Protein AF-A0A942MKR4-F1 (afdb_monomer_lite)

Structure (mmCIF, N/CA/C/O backbone):
data_AF-A0A942MKR4-F1
#
_entry.id   AF-A0A942MKR4-F1
#
loop_
_atom_site.group_PDB
_atom_site.id
_atom_site.type_symbol
_atom_site.label_atom_id
_atom_site.label_alt_id
_atom_site.label_comp_id
_atom_site.label_asym_id
_atom_site.label_entity_id
_atom_site.label_seq_id
_atom_site.pdbx_PDB_ins_code
_atom_site.Cartn_x
_atom_site.Cartn_y
_atom_site.Cartn_z
_atom_site.occupancy
_atom_site.B_iso_or_equiv
_atom_site.auth_seq_id
_atom_site.auth_comp_id
_atom_site.auth_asym_id
_atom_site.auth_atom_id
_atom_site.pdbx_PDB_model_num
ATOM 1 N N . MET A 1 1 ? -45.413 8.114 12.827 1.00 40.31 1 MET A N 1
ATOM 2 C CA . MET A 1 1 ? -44.389 7.312 13.522 1.00 40.31 1 MET A CA 1
ATOM 3 C C . MET A 1 1 ? -43.883 6.308 12.517 1.00 40.31 1 MET A C 1
ATOM 5 O O . MET A 1 1 ? -44.629 5.408 12.167 1.00 40.31 1 MET A O 1
ATOM 9 N N . ILE A 1 2 ? -42.709 6.563 11.951 1.00 41.59 2 ILE A N 1
ATOM 10 C CA . ILE A 1 2 ? -42.029 5.606 11.081 1.00 41.59 2 ILE A CA 1
ATOM 11 C C . ILE A 1 2 ? -41.085 4.870 12.021 1.00 41.59 2 ILE A C 1
ATOM 13 O O . ILE A 1 2 ? -40.155 5.478 12.545 1.00 41.59 2 ILE A O 1
ATOM 17 N N . GLU A 1 3 ? -41.410 3.618 12.322 1.00 36.91 3 GLU A N 1
ATOM 18 C CA . GLU A 1 3 ? -40.490 2.703 12.986 1.00 36.91 3 GLU A CA 1
ATOM 19 C C . GLU A 1 3 ? -39.354 2.441 11.998 1.00 36.91 3 GLU A C 1
ATOM 21 O O . GLU A 1 3 ? -39.520 1.758 10.991 1.00 36.91 3 GLU A O 1
ATOM 26 N N . THR A 1 4 ? -38.215 3.087 12.226 1.00 40.44 4 THR A N 1
ATOM 27 C CA . THR A 1 4 ? -36.966 2.719 11.571 1.00 40.44 4 THR A CA 1
ATOM 28 C C . THR A 1 4 ? -36.533 1.390 12.166 1.00 40.44 4 THR A C 1
ATOM 30 O O . THR A 1 4 ? -36.018 1.353 13.283 1.00 40.44 4 THR A O 1
ATOM 33 N N . GLU A 1 5 ? -36.781 0.303 11.437 1.00 37.12 5 GLU A N 1
ATOM 34 C CA . GLU A 1 5 ? -36.119 -0.976 11.667 1.00 37.12 5 GLU A CA 1
ATOM 35 C C . GLU A 1 5 ? -34.608 -0.744 11.554 1.00 37.12 5 GLU A C 1
ATOM 37 O O . GLU A 1 5 ? -34.052 -0.594 10.464 1.00 37.12 5 GLU A O 1
ATOM 42 N N . GLU A 1 6 ? -33.933 -0.665 12.701 1.00 36.31 6 GLU A N 1
ATOM 43 C CA . GLU A 1 6 ? -32.494 -0.864 12.761 1.00 36.31 6 GLU A CA 1
ATOM 44 C C . GLU A 1 6 ? -32.224 -2.273 12.242 1.00 36.31 6 GLU A C 1
ATOM 46 O O . GLU A 1 6 ? -32.466 -3.272 12.924 1.00 36.31 6 GLU A O 1
ATOM 51 N N . VAL A 1 7 ? -31.745 -2.357 11.002 1.00 39.81 7 VAL A N 1
ATOM 52 C CA . VAL A 1 7 ? -31.212 -3.594 10.443 1.00 39.81 7 VAL A CA 1
ATOM 53 C C . VAL A 1 7 ? -29.934 -3.910 11.214 1.00 39.81 7 VAL A C 1
ATOM 55 O O . VAL A 1 7 ? -28.828 -3.506 10.855 1.00 39.81 7 VAL A O 1
ATOM 58 N N . ASN A 1 8 ? -30.118 -4.600 12.331 1.00 38.19 8 ASN A N 1
ATOM 59 C CA . ASN A 1 8 ? -29.077 -5.026 13.241 1.00 38.19 8 ASN A CA 1
ATOM 60 C C . ASN A 1 8 ? -28.377 -6.247 12.623 1.00 38.19 8 ASN A C 1
ATOM 62 O O . ASN A 1 8 ? -28.599 -7.389 13.024 1.00 38.19 8 ASN A O 1
ATOM 66 N N . TYR A 1 9 ? -27.559 -6.016 11.592 1.00 42.59 9 TYR A N 1
ATOM 67 C CA . TYR A 1 9 ? -26.550 -6.986 11.168 1.00 42.59 9 TYR A CA 1
ATOM 68 C C . TYR A 1 9 ? -25.440 -6.974 12.217 1.00 42.59 9 TYR A C 1
ATOM 70 O O . TYR A 1 9 ? -24.384 -6.376 12.021 1.00 42.59 9 TYR A O 1
ATOM 78 N N . SER A 1 10 ? -25.686 -7.617 13.360 1.00 43.41 10 SER A N 1
ATOM 79 C CA . SER A 1 10 ? -24.586 -8.002 14.230 1.00 43.41 10 SER A CA 1
ATOM 80 C C . SER A 1 10 ? -23.715 -8.965 13.423 1.00 43.41 10 SER A C 1
ATOM 82 O O . SER A 1 10 ? -24.177 -10.026 12.989 1.00 43.41 10 SER A O 1
ATOM 84 N N . MET A 1 11 ? -22.461 -8.586 13.150 1.00 51.44 11 MET A N 1
ATOM 85 C CA . MET A 1 11 ? -21.475 -9.562 12.702 1.00 51.44 11 MET A CA 1
ATOM 86 C C . MET A 1 11 ? -21.343 -10.576 13.833 1.00 51.44 11 MET A C 1
ATOM 88 O O . MET A 1 11 ? -20.679 -10.362 14.842 1.00 51.44 11 MET A O 1
ATOM 92 N N . THR A 1 12 ? -22.067 -11.680 13.690 1.00 56.09 12 THR A N 1
ATOM 93 C CA . THR A 1 12 ? -21.981 -12.830 14.577 1.00 56.09 12 THR A CA 1
ATOM 94 C C . THR A 1 12 ? -20.521 -13.268 14.570 1.00 56.09 12 THR A C 1
ATOM 96 O O . THR A 1 12 ? -20.036 -13.607 13.496 1.00 56.09 12 THR A O 1
ATOM 99 N N . TYR A 1 13 ? -19.834 -13.179 15.719 1.00 59.12 13 TYR A N 1
ATOM 100 C CA . TYR A 1 13 ? -18.398 -13.437 15.934 1.00 59.12 13 TYR A CA 1
ATOM 101 C C . TYR A 1 13 ? -17.686 -14.096 14.741 1.00 59.12 13 TYR A C 1
ATOM 103 O O . TYR A 1 13 ? -17.564 -15.321 14.668 1.00 59.12 13 TYR A O 1
ATOM 111 N N . CYS A 1 14 ? -17.239 -13.279 13.784 1.00 74.88 14 CYS A N 1
ATOM 112 C CA . CYS A 1 14 ? -16.550 -13.771 12.601 1.00 74.88 14 CYS A CA 1
ATOM 113 C C . CYS A 1 14 ? -15.143 -14.199 13.022 1.00 74.88 14 CYS A C 1
ATOM 115 O O . CYS A 1 14 ? -14.312 -13.383 13.433 1.00 74.88 14 CYS A O 1
ATOM 117 N N . THR A 1 15 ? -14.867 -15.499 12.959 1.00 88.81 15 THR A N 1
ATOM 118 C CA . THR A 1 15 ? -13.521 -15.998 13.242 1.00 88.81 15 THR A CA 1
ATOM 119 C C . THR A 1 15 ? -12.540 -15.456 12.207 1.00 88.81 15 THR A C 1
ATOM 121 O O . THR A 1 15 ? -12.891 -15.190 11.056 1.00 88.81 15 THR A O 1
ATOM 124 N N . THR A 1 16 ? -11.274 -15.354 12.592 1.00 89.94 16 THR A N 1
ATOM 125 C CA . THR A 1 16 ? -10.180 -14.953 11.705 1.00 89.94 16 THR A CA 1
ATOM 126 C C . THR A 1 16 ? -10.178 -15.741 10.388 1.00 89.94 16 THR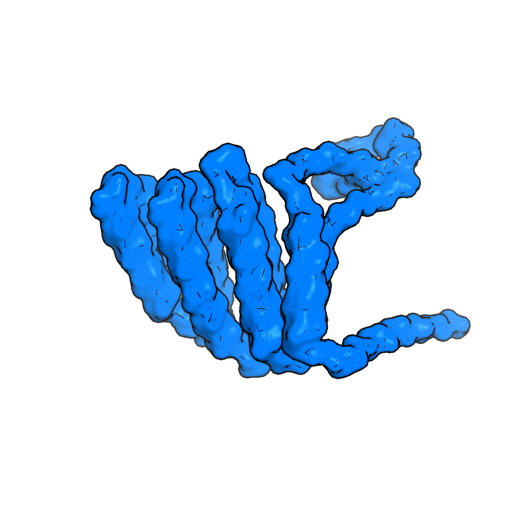 A C 1
ATOM 128 O O . THR A 1 16 ? -10.031 -15.171 9.309 1.00 89.94 16 THR A O 1
ATOM 131 N N . THR A 1 17 ? -10.412 -17.054 10.460 1.00 91.38 17 THR A N 1
ATOM 132 C CA . THR A 1 17 ? -10.486 -17.940 9.292 1.00 91.38 17 THR A CA 1
ATOM 133 C C . THR A 1 17 ? -11.673 -17.616 8.387 1.00 91.38 17 THR A C 1
ATOM 135 O O . THR A 1 17 ? -11.524 -17.629 7.167 1.00 91.38 17 THR A O 1
ATOM 138 N N . GLN A 1 18 ? -12.837 -17.305 8.961 1.00 92.75 18 GLN A N 1
ATOM 139 C CA . GLN A 1 18 ? -14.031 -16.948 8.190 1.00 92.75 18 GLN A CA 1
ATOM 140 C C . GLN A 1 18 ? -13.848 -15.620 7.456 1.00 92.75 18 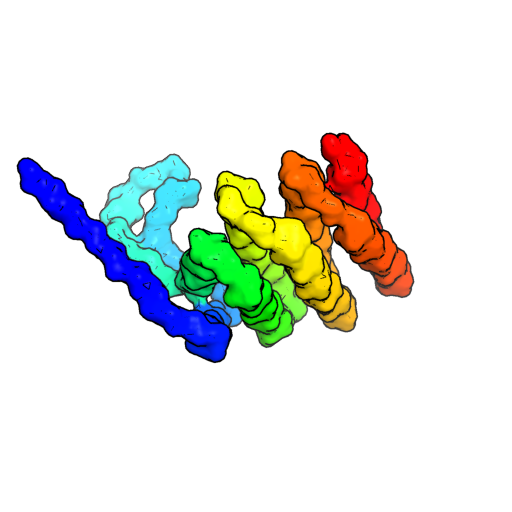GLN A C 1
ATOM 142 O O . GLN A 1 18 ? -14.188 -15.541 6.276 1.00 92.75 18 GLN A O 1
ATOM 147 N N . LEU A 1 19 ? -13.258 -14.614 8.111 1.00 93.50 19 LEU A N 1
ATOM 148 C CA . LEU A 1 19 ? -12.953 -13.338 7.466 1.00 93.50 19 LEU A CA 1
ATOM 149 C C . LEU A 1 19 ? -12.012 -13.539 6.276 1.00 93.50 19 LEU A C 1
ATOM 151 O O . LEU A 1 19 ? -12.314 -13.083 5.176 1.00 93.50 19 LEU A O 1
ATOM 155 N N . VAL A 1 20 ? -10.892 -14.238 6.485 1.00 94.62 20 VAL A N 1
ATOM 156 C CA . VAL A 1 20 ? -9.899 -14.479 5.427 1.00 94.62 20 VAL A CA 1
ATOM 157 C C . VAL A 1 20 ? -10.527 -15.237 4.259 1.00 94.62 20 VAL A C 1
ATOM 159 O O . VAL A 1 20 ? -10.390 -14.806 3.117 1.00 94.62 20 VAL A O 1
ATOM 162 N N . ALA A 1 21 ? -11.275 -16.310 4.528 1.00 94.12 21 ALA A N 1
ATOM 163 C CA . ALA A 1 21 ? -11.947 -17.078 3.483 1.00 94.12 21 ALA A CA 1
ATOM 164 C C . ALA A 1 21 ? -12.948 -16.220 2.692 1.00 94.12 21 ALA A C 1
ATOM 166 O O . ALA A 1 21 ? -12.997 -16.290 1.463 1.00 94.12 21 ALA A O 1
ATOM 167 N N . LYS A 1 22 ? -13.715 -15.369 3.384 1.00 94.19 22 LYS A N 1
ATOM 168 C CA . LYS A 1 22 ? -14.671 -14.465 2.743 1.00 94.19 22 LYS A CA 1
ATOM 169 C C . LYS A 1 22 ? -13.963 -13.415 1.890 1.00 94.19 22 LYS A C 1
ATOM 171 O O . LYS A 1 22 ? -14.365 -13.203 0.750 1.00 94.19 22 LYS A O 1
ATOM 176 N N . LEU A 1 23 ? -12.891 -12.803 2.388 1.00 94.19 23 LEU A N 1
ATOM 177 C CA . LEU A 1 23 ? -12.100 -11.842 1.617 1.00 94.19 23 LEU A CA 1
ATOM 178 C C . LEU A 1 23 ? -11.481 -12.486 0.380 1.00 94.19 23 LEU A C 1
ATOM 180 O O . LEU A 1 23 ? -11.581 -11.915 -0.699 1.00 94.19 23 LEU A O 1
ATOM 184 N N . GLN A 1 24 ? -10.923 -13.690 0.497 1.00 94.56 24 GLN A N 1
ATOM 185 C CA . GLN A 1 24 ? -10.380 -14.432 -0.643 1.00 94.56 24 GLN A CA 1
ATOM 186 C C . GLN A 1 24 ? -11.454 -14.735 -1.693 1.00 94.56 24 GLN A C 1
ATOM 188 O O . GLN A 1 24 ? -11.218 -14.532 -2.882 1.00 94.56 24 GLN A O 1
ATOM 193 N N . GLN A 1 25 ? -12.649 -15.151 -1.262 1.00 94.62 25 GLN A N 1
ATOM 194 C CA . GLN A 1 25 ? -13.792 -15.384 -2.150 1.00 94.62 25 GLN A CA 1
ATOM 195 C C . GLN A 1 25 ? -14.253 -14.102 -2.859 1.00 94.62 25 GLN A C 1
ATOM 197 O O . GLN A 1 25 ? -14.682 -14.135 -4.011 1.00 94.62 25 GLN A O 1
ATOM 202 N N . VAL A 1 26 ? -14.222 -12.962 -2.173 1.00 92.38 26 VAL A N 1
ATOM 203 C CA . VAL A 1 26 ? -14.613 -11.687 -2.774 1.00 92.38 26 VAL A CA 1
ATOM 204 C C . VAL A 1 26 ? -13.541 -11.225 -3.754 1.00 92.38 26 VAL A C 1
ATOM 206 O O . VAL A 1 26 ? -13.847 -10.959 -4.911 1.00 92.38 26 VAL A O 1
ATOM 209 N N . LEU A 1 27 ? -12.288 -11.185 -3.312 1.00 91.88 27 LEU A N 1
ATOM 210 C CA . LEU A 1 27 ? -11.161 -10.629 -4.052 1.00 91.88 27 LEU A CA 1
ATOM 211 C C . LEU A 1 27 ? -10.743 -11.474 -5.263 1.00 91.88 27 LEU A C 1
ATOM 213 O O . LEU A 1 27 ? -10.164 -10.925 -6.194 1.00 91.88 27 LEU A O 1
ATOM 217 N N . CYS A 1 28 ? -11.065 -12.772 -5.306 1.00 90.38 28 CYS A N 1
ATOM 218 C CA . CYS A 1 28 ? -10.845 -13.588 -6.505 1.00 90.38 28 CYS A CA 1
ATOM 219 C C . CYS A 1 28 ? -11.799 -13.248 -7.664 1.00 90.38 28 CYS A C 1
ATOM 221 O O . CYS A 1 28 ? -11.569 -13.693 -8.784 1.00 90.38 28 CYS A O 1
ATOM 223 N N . ARG A 1 29 ? -12.857 -12.464 -7.408 1.00 89.56 29 ARG A N 1
ATOM 224 C CA . ARG A 1 29 ? -13.792 -11.975 -8.433 1.00 89.56 29 ARG A CA 1
ATOM 225 C C . ARG A 1 29 ? -13.366 -10.643 -9.053 1.00 89.56 29 ARG A C 1
ATOM 227 O O . ARG A 1 29 ? -14.085 -10.139 -9.913 1.00 89.56 29 ARG A O 1
ATOM 234 N N . VAL A 1 30 ? -12.256 -10.043 -8.606 1.00 85.19 30 VAL A N 1
ATOM 235 C CA . VAL A 1 30 ? -11.720 -8.825 -9.232 1.00 85.19 30 VAL A CA 1
ATOM 236 C C . VAL A 1 30 ? -11.384 -9.159 -10.694 1.00 85.19 30 VAL A C 1
ATOM 238 O O . VAL A 1 30 ? -10.646 -10.112 -10.936 1.00 85.19 30 VAL A O 1
ATOM 241 N N . PRO A 1 31 ? -11.967 -8.449 -11.676 1.00 79.62 31 PRO A N 1
ATOM 242 C CA . PRO A 1 31 ? -11.798 -8.793 -13.083 1.00 79.62 31 PRO A CA 1
ATOM 243 C C . PRO A 1 31 ? -10.381 -8.467 -13.555 1.00 79.62 31 PRO A C 1
ATOM 245 O O . PRO A 1 31 ? -9.890 -7.398 -13.213 1.00 79.62 31 PRO A O 1
ATOM 248 N N . GLU A 1 32 ? -9.798 -9.327 -14.408 1.00 71.25 32 GLU A N 1
ATOM 249 C CA . GLU A 1 32 ? -8.451 -9.179 -15.018 1.00 71.25 32 GLU A CA 1
ATOM 250 C C . GLU A 1 32 ? -8.219 -7.823 -15.710 1.00 71.25 32 GLU A C 1
ATOM 252 O O . GLU A 1 32 ? -7.085 -7.358 -15.846 1.00 71.25 32 GLU A O 1
ATOM 257 N N . TYR A 1 33 ? -9.312 -7.177 -16.118 1.00 65.56 33 TYR A N 1
ATOM 258 C CA . TYR A 1 33 ? -9.344 -5.819 -16.632 1.00 65.56 33 TYR A CA 1
ATOM 259 C C . TYR A 1 33 ? -10.317 -4.998 -15.789 1.00 65.56 33 TYR A C 1
ATOM 261 O O . TYR A 1 33 ? -11.525 -5.244 -15.783 1.00 65.56 33 TYR A O 1
ATOM 269 N N . LEU A 1 34 ? -9.801 -3.976 -15.105 1.00 68.00 34 LEU A N 1
ATOM 270 C CA . LEU A 1 34 ? -10.616 -3.052 -14.309 1.00 68.00 34 LEU A CA 1
ATOM 271 C C . LEU A 1 34 ? -11.396 -2.054 -15.182 1.00 68.00 34 LEU A C 1
ATOM 273 O O . LEU A 1 34 ? -12.219 -1.290 -14.679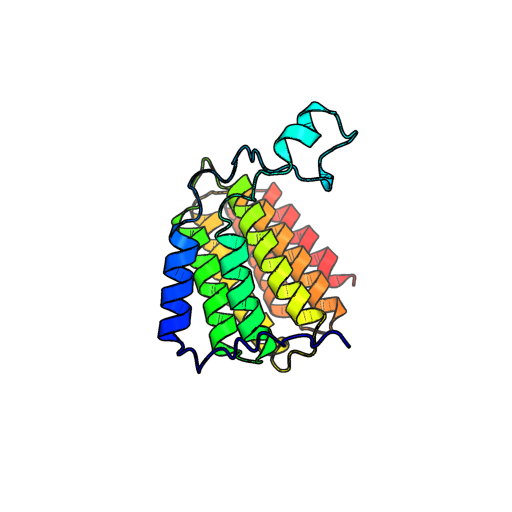 1.00 68.00 34 LEU A O 1
ATOM 277 N N . ALA A 1 35 ? -11.156 -2.065 -16.496 1.00 50.31 35 ALA A N 1
ATOM 278 C CA . ALA A 1 35 ? -11.942 -1.333 -17.473 1.00 50.31 35 ALA A CA 1
ATOM 279 C C . ALA A 1 35 ? -13.280 -2.054 -17.671 1.00 50.31 35 ALA A C 1
ATOM 281 O O . ALA A 1 35 ? -13.432 -2.892 -18.555 1.00 50.31 35 ALA A O 1
ATOM 282 N N . CYS A 1 36 ? -14.259 -1.749 -16.826 1.00 48.12 36 CYS A N 1
ATOM 283 C CA . CYS A 1 36 ? -15.629 -2.150 -17.090 1.00 48.12 36 CYS A CA 1
ATOM 284 C C . CYS A 1 36 ? -16.392 -0.922 -17.575 1.00 48.12 36 CYS A C 1
ATOM 286 O O . CYS A 1 36 ? -16.710 -0.039 -16.780 1.00 48.12 36 CYS A O 1
ATOM 288 N N . GLU A 1 37 ? -16.709 -0.890 -18.872 1.00 47.94 37 GLU A N 1
ATOM 289 C CA . GLU A 1 37 ? -17.821 -0.090 -19.382 1.00 47.94 37 GLU A CA 1
ATOM 290 C C . GLU A 1 37 ? -19.058 -0.472 -18.562 1.00 47.94 37 GLU A C 1
ATOM 292 O O . GLU A 1 37 ? -19.615 -1.578 -18.626 1.00 47.94 37 GLU A O 1
ATOM 297 N N . SER A 1 38 ? -19.384 0.420 -17.643 1.00 54.06 38 SER A N 1
ATOM 298 C CA . SER A 1 38 ? -20.504 0.317 -16.741 1.00 54.06 38 SER A CA 1
ATOM 299 C C . SER A 1 38 ? -21.682 0.970 -17.445 1.00 54.06 38 SER A C 1
ATOM 301 O O . SER A 1 38 ? -21.651 2.164 -17.707 1.00 54.06 38 SER A O 1
ATOM 303 N N . VAL A 1 39 ? -22.728 0.190 -17.725 1.00 60.62 39 VAL A N 1
ATOM 304 C CA . VAL A 1 39 ? -24.036 0.727 -18.150 1.00 60.62 39 VAL A CA 1
ATOM 305 C C . VAL A 1 39 ? -24.703 1.495 -16.995 1.00 60.62 39 VAL A C 1
ATOM 307 O O . VAL A 1 39 ? -25.670 2.216 -17.195 1.00 60.62 39 VAL A O 1
ATOM 310 N N . TYR A 1 40 ? -24.180 1.365 -15.769 1.00 70.88 40 TYR A N 1
ATOM 311 C CA . TYR A 1 40 ? -24.637 2.159 -14.641 1.00 70.88 40 TYR A CA 1
ATOM 312 C C . TYR A 1 40 ? -24.216 3.620 -14.807 1.00 70.88 40 TYR A C 1
ATOM 314 O O . TYR A 1 40 ? -23.034 3.934 -14.973 1.00 70.88 40 TYR A O 1
ATOM 322 N N . VAL A 1 41 ? -25.217 4.491 -14.726 1.00 73.06 41 VAL A N 1
ATOM 323 C CA . VAL A 1 41 ? -25.091 5.934 -14.869 1.00 73.06 41 VAL A CA 1
ATOM 324 C C . VAL A 1 41 ? -24.512 6.531 -13.585 1.00 73.06 41 VAL A C 1
ATOM 326 O O . VAL A 1 41 ? -25.210 6.716 -12.588 1.00 73.06 41 VAL A O 1
ATOM 329 N N . ASP A 1 42 ? -23.223 6.865 -13.614 1.00 74.94 42 ASP A N 1
ATOM 330 C CA . ASP A 1 42 ? -22.581 7.649 -12.561 1.00 74.94 42 ASP A CA 1
ATOM 331 C C . ASP A 1 42 ? -22.780 9.146 -12.829 1.00 74.94 42 ASP A C 1
ATOM 333 O O . ASP A 1 42 ? -22.166 9.733 -13.722 1.00 74.94 42 ASP A O 1
ATOM 337 N N . LEU A 1 43 ? -23.631 9.779 -12.018 1.00 80.00 43 LEU A N 1
ATOM 338 C CA . LEU A 1 43 ? -23.947 11.205 -12.124 1.00 80.00 43 LEU A CA 1
ATOM 339 C C . LEU A 1 43 ? -22.715 12.111 -12.017 1.00 80.00 43 LEU A C 1
ATOM 341 O O . LEU A 1 43 ? -22.725 13.205 -12.577 1.00 80.00 43 LEU A O 1
ATOM 345 N N . SER A 1 44 ? -21.656 11.677 -11.328 1.00 77.25 44 SER A N 1
ATOM 346 C CA . SER A 1 44 ? -20.419 12.458 -11.211 1.00 77.25 44 SER A CA 1
ATOM 347 C C . SER A 1 44 ? -19.640 12.545 -12.528 1.00 77.25 44 SER A C 1
ATOM 349 O O . SER A 1 44 ? -18.821 13.449 -12.699 1.00 77.25 44 SER A O 1
ATOM 351 N N . GLN A 1 45 ? -19.916 11.640 -13.473 1.00 76.25 45 GLN A N 1
ATOM 352 C CA . GLN A 1 45 ? -19.265 11.582 -14.783 1.00 76.25 45 GLN A CA 1
ATOM 353 C C . GLN A 1 45 ? -20.071 12.276 -15.885 1.00 76.25 45 GLN A C 1
ATOM 355 O O . GLN A 1 45 ? -19.547 12.537 -16.972 1.00 76.25 45 GLN A O 1
ATOM 360 N N . LEU A 1 46 ? -21.329 12.627 -15.616 1.00 77.38 46 LEU A N 1
ATOM 361 C CA . LEU A 1 46 ? -22.168 13.335 -16.572 1.00 77.38 46 LEU A CA 1
ATOM 362 C C . LEU A 1 46 ? -21.929 14.838 -16.483 1.00 77.38 46 LEU A C 1
ATOM 364 O O . LEU A 1 46 ? -22.124 15.467 -15.447 1.00 77.38 46 LEU A O 1
ATOM 368 N N . ARG A 1 47 ? -21.572 15.448 -17.616 1.00 77.12 47 ARG A N 1
ATOM 369 C CA . ARG A 1 47 ? -21.557 16.916 -17.731 1.00 77.12 47 ARG A CA 1
ATOM 370 C C . ARG A 1 47 ? -22.961 17.491 -17.890 1.00 77.12 47 ARG A C 1
ATOM 372 O O . ARG A 1 47 ? -23.213 18.586 -17.410 1.00 77.12 47 ARG A O 1
ATOM 379 N N . ASN A 1 48 ? -23.843 16.765 -18.575 1.00 80.62 48 ASN A N 1
ATOM 380 C CA . ASN A 1 48 ? -25.245 17.108 -18.788 1.00 80.62 48 ASN A CA 1
ATOM 381 C C . ASN A 1 48 ? -26.060 15.815 -18.833 1.00 80.62 48 ASN A C 1
ATOM 383 O O . ASN A 1 48 ? -25.620 14.847 -19.446 1.00 80.62 48 ASN A O 1
ATOM 387 N N . LEU A 1 49 ? -27.239 15.824 -18.217 1.00 81.56 49 LEU A N 1
ATOM 388 C CA . LEU A 1 49 ? -28.161 14.694 -18.224 1.00 81.56 49 LEU A CA 1
ATOM 389 C C . LEU A 1 49 ? -29.007 14.727 -19.503 1.00 81.56 49 LEU A C 1
ATOM 391 O O . LEU A 1 49 ? -29.710 15.711 -19.750 1.00 81.56 49 LEU A O 1
ATOM 395 N N . THR A 1 50 ? -28.948 13.679 -20.318 1.00 80.81 50 THR A N 1
ATOM 396 C CA . THR A 1 50 ? -29.784 13.546 -21.517 1.00 80.81 50 THR A CA 1
ATOM 397 C C . THR A 1 50 ? -30.987 12.638 -21.263 1.00 80.81 50 THR A C 1
ATOM 399 O O . THR A 1 50 ? -31.037 11.869 -20.304 1.00 80.81 50 THR A O 1
ATOM 402 N N . SER A 1 51 ? -31.989 12.708 -22.142 1.00 75.56 51 SER A N 1
ATOM 403 C CA . SER A 1 51 ? -33.147 11.808 -22.094 1.00 75.56 51 SER A CA 1
ATOM 404 C C . SER A 1 51 ? -32.790 10.343 -22.375 1.00 75.56 51 SER A C 1
ATOM 406 O O . SER A 1 51 ? -33.572 9.466 -22.020 1.00 75.56 51 SER A O 1
ATOM 408 N N . VAL A 1 52 ? -31.627 10.079 -22.983 1.00 71.06 52 VAL A N 1
ATOM 409 C CA . VAL A 1 52 ? -31.088 8.727 -23.195 1.00 71.06 52 VAL A CA 1
ATOM 410 C C . VAL A 1 52 ? -30.504 8.182 -21.891 1.00 71.06 52 VAL A C 1
ATOM 412 O O . VAL A 1 52 ? -30.870 7.084 -21.495 1.00 71.06 52 VAL A O 1
ATOM 415 N N . ASP A 1 53 ? -29.731 8.986 -21.151 1.00 70.06 53 ASP A N 1
ATOM 416 C CA . ASP A 1 53 ? -29.188 8.591 -19.835 1.00 70.06 53 ASP A CA 1
ATOM 417 C C . ASP A 1 53 ? -30.308 8.288 -18.824 1.00 70.06 53 ASP A C 1
ATOM 419 O O . ASP A 1 53 ? -30.205 7.386 -17.995 1.00 70.06 53 ASP A O 1
ATOM 423 N N . MET A 1 54 ? -31.423 9.020 -18.925 1.00 68.38 54 MET A N 1
ATOM 424 C CA . MET A 1 54 ? -32.614 8.802 -18.099 1.00 68.38 54 MET A CA 1
ATOM 425 C C . MET A 1 54 ? -33.279 7.440 -18.345 1.00 68.38 54 MET A C 1
ATOM 427 O O . MET A 1 54 ? -33.917 6.908 -17.435 1.00 68.38 54 MET A O 1
ATOM 431 N N . ALA A 1 55 ? -33.163 6.880 -19.554 1.00 68.12 55 ALA A N 1
ATOM 432 C CA . ALA A 1 55 ? -33.731 5.574 -19.888 1.00 68.12 55 ALA A CA 1
ATOM 433 C C . ALA A 1 55 ? -32.969 4.424 -19.202 1.00 68.12 55 ALA A C 1
ATOM 435 O O . ALA A 1 55 ? -33.569 3.400 -18.869 1.00 68.12 55 ALA A O 1
ATOM 436 N N . ASP A 1 56 ? -31.687 4.643 -18.903 1.00 65.31 56 ASP A N 1
ATOM 437 C CA . ASP A 1 56 ? -30.787 3.658 -18.302 1.00 65.31 56 ASP A CA 1
ATOM 438 C C . ASP A 1 56 ? -30.675 3.782 -16.769 1.00 65.31 56 ASP A C 1
ATOM 440 O O . ASP A 1 56 ? -29.989 2.988 -16.130 1.00 65.31 56 ASP A O 1
ATOM 444 N N . PHE A 1 57 ? -31.419 4.693 -16.123 1.00 72.25 57 PHE A N 1
ATOM 445 C CA . PHE A 1 57 ? -31.412 4.848 -14.655 1.00 72.25 57 PHE A CA 1
ATOM 446 C C . PHE A 1 57 ? -31.931 3.643 -13.865 1.00 72.25 57 PHE A C 1
ATOM 448 O O . PHE A 1 57 ? -31.740 3.568 -12.652 1.00 72.25 57 PHE A O 1
ATOM 455 N N . SER A 1 58 ? -32.605 2.709 -14.532 1.00 69.75 58 SER A N 1
ATOM 456 C CA . SER A 1 58 ? -33.015 1.449 -13.909 1.00 69.75 58 SER A CA 1
ATOM 457 C C . SER A 1 58 ? -31.874 0.432 -13.805 1.00 69.75 58 SER A C 1
ATOM 459 O O . SER A 1 58 ? -32.021 -0.572 -13.106 1.00 69.75 58 SER A O 1
ATOM 461 N N . ALA A 1 59 ? -30.737 0.680 -14.469 1.00 70.94 59 ALA A N 1
ATOM 462 C CA . ALA A 1 59 ? -29.563 -0.168 -14.365 1.00 70.94 59 ALA A CA 1
ATOM 463 C C . ALA A 1 59 ? -29.008 -0.120 -12.937 1.00 70.94 59 ALA A C 1
ATOM 465 O O . ALA A 1 59 ? -28.781 0.946 -12.367 1.00 70.94 59 ALA A O 1
ATOM 466 N N . THR A 1 60 ? -28.757 -1.287 -12.352 1.00 68.94 60 THR A N 1
ATOM 467 C CA . THR A 1 60 ? -28.038 -1.394 -11.081 1.00 68.94 60 THR A CA 1
ATOM 468 C C . THR A 1 60 ? -26.529 -1.391 -11.330 1.00 68.94 60 THR A C 1
ATOM 470 O O . THR A 1 60 ? -26.089 -1.895 -12.371 1.00 68.94 60 THR A O 1
ATOM 473 N N . PRO A 1 61 ? -25.709 -0.887 -10.388 1.00 70.06 61 PRO A N 1
ATOM 474 C CA . PRO A 1 61 ? -24.261 -1.032 -10.472 1.00 70.06 61 PRO A CA 1
ATOM 475 C C . PRO A 1 61 ? -23.878 -2.502 -10.660 1.00 70.06 61 PRO A C 1
ATOM 477 O O . PRO A 1 61 ? -24.491 -3.390 -10.063 1.00 70.06 61 PRO A O 1
ATOM 480 N N . LYS A 1 62 ? -22.855 -2.762 -11.480 1.00 72.94 62 LYS A N 1
ATOM 481 C CA . LYS A 1 62 ? -22.247 -4.096 -11.554 1.00 72.94 62 LYS A CA 1
ATOM 482 C C . LYS A 1 62 ? -21.654 -4.470 -10.192 1.00 72.94 62 LYS A C 1
ATOM 484 O O . LYS A 1 62 ? -21.267 -3.593 -9.417 1.00 72.94 62 LYS A O 1
ATOM 489 N N . ASP A 1 63 ? -21.551 -5.776 -9.947 1.00 79.12 63 ASP A N 1
ATOM 490 C CA . ASP A 1 63 ? -20.857 -6.327 -8.783 1.00 79.12 63 ASP A CA 1
ATOM 491 C C . ASP A 1 63 ? -19.482 -5.656 -8.631 1.00 79.12 63 ASP A C 1
ATOM 493 O O . ASP A 1 63 ? -18.695 -5.609 -9.579 1.00 79.12 63 ASP A O 1
ATOM 497 N N . ASN A 1 64 ? -19.204 -5.116 -7.441 1.00 83.12 64 ASN A N 1
ATOM 498 C CA . ASN A 1 64 ? -17.951 -4.435 -7.128 1.00 83.12 64 ASN A CA 1
ATOM 499 C C . ASN A 1 64 ? -17.213 -5.187 -6.007 1.00 83.12 64 ASN A C 1
ATOM 501 O O . ASN A 1 64 ? -17.414 -4.881 -4.825 1.00 83.12 64 ASN A O 1
ATOM 505 N N . PRO A 1 65 ? -16.332 -6.141 -6.362 1.00 88.38 65 PRO A N 1
ATOM 506 C CA .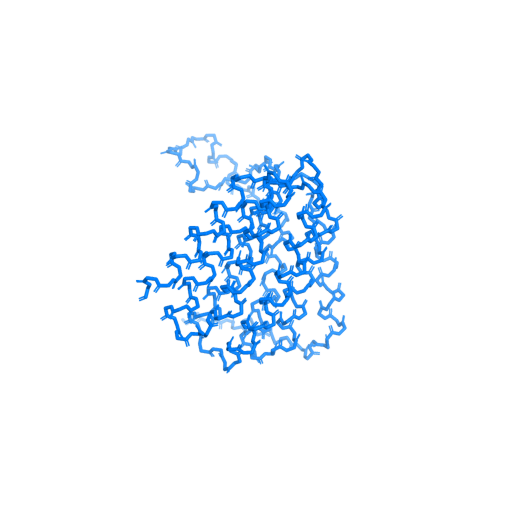 PRO A 1 65 ? -15.561 -6.909 -5.392 1.00 88.38 65 PRO A CA 1
ATOM 507 C C . PRO A 1 65 ? -14.726 -6.040 -4.446 1.00 88.38 65 PRO A C 1
ATOM 509 O O . PRO A 1 65 ? -14.613 -6.362 -3.265 1.00 88.38 65 PRO A O 1
ATOM 512 N N . PHE A 1 66 ? -14.184 -4.911 -4.919 1.00 87.62 66 PHE A N 1
ATOM 513 C CA . PHE A 1 66 ? -13.476 -3.976 -4.043 1.00 87.62 66 PHE A CA 1
ATOM 514 C C . PHE A 1 66 ? -14.408 -3.360 -3.011 1.00 87.62 66 PHE A C 1
ATOM 516 O O . PHE A 1 66 ? -14.067 -3.329 -1.835 1.00 87.62 66 PHE A O 1
ATOM 523 N N . GLY A 1 67 ? -15.582 -2.893 -3.436 1.00 86.75 67 GLY A N 1
ATOM 524 C CA . GLY A 1 67 ? -16.575 -2.316 -2.532 1.00 86.75 67 GLY A CA 1
ATOM 525 C C . GLY A 1 67 ? -16.969 -3.291 -1.422 1.00 86.75 67 GLY A C 1
ATOM 526 O O . GLY A 1 67 ? -16.958 -2.923 -0.249 1.00 86.75 67 GLY A O 1
ATOM 527 N N . GLU A 1 68 ? -17.232 -4.549 -1.779 1.00 91.06 68 GLU A N 1
ATOM 528 C CA . GLU A 1 68 ? -17.568 -5.596 -0.809 1.00 91.06 68 GLU A CA 1
ATOM 529 C C . GLU A 1 68 ? -16.386 -5.927 0.122 1.00 91.06 68 GLU A C 1
ATOM 531 O O . GLU A 1 68 ? -16.566 -6.020 1.337 1.00 91.06 68 GLU A O 1
ATOM 536 N N . ALA A 1 69 ? -15.163 -6.050 -0.402 1.00 93.69 69 ALA A N 1
ATOM 537 C CA . ALA A 1 69 ? -13.983 -6.310 0.426 1.00 93.69 69 ALA A CA 1
ATOM 538 C C . ALA A 1 69 ? -13.716 -5.163 1.414 1.00 93.69 69 ALA A C 1
ATOM 540 O O . ALA A 1 69 ? -13.489 -5.401 2.600 1.00 93.69 69 ALA A O 1
ATOM 541 N N . ILE A 1 70 ? -13.796 -3.916 0.946 1.00 93.81 70 ILE A N 1
ATOM 542 C CA . ILE A 1 70 ? -13.584 -2.724 1.774 1.00 93.81 70 ILE A CA 1
ATOM 543 C C . ILE A 1 70 ? -14.662 -2.590 2.837 1.00 93.81 70 ILE A C 1
ATOM 545 O O . ILE A 1 70 ? -14.343 -2.231 3.968 1.00 93.81 70 ILE A O 1
ATOM 549 N N . TYR A 1 71 ? -15.910 -2.936 2.515 1.00 93.19 71 TYR A N 1
ATOM 550 C CA . TYR A 1 71 ? -16.973 -3.005 3.508 1.00 93.19 71 TYR A CA 1
ATOM 551 C C . TYR A 1 71 ? -16.577 -3.919 4.675 1.00 93.19 71 TYR A C 1
ATOM 553 O O . TYR A 1 71 ? -16.603 -3.466 5.818 1.00 93.19 71 TYR A O 1
ATOM 561 N N . TYR A 1 72 ? -16.131 -5.153 4.409 1.00 94.06 72 TYR A N 1
ATOM 562 C CA . TYR A 1 72 ? -15.708 -6.072 5.474 1.00 94.06 72 TYR A CA 1
ATOM 563 C C . TYR A 1 72 ? -14.520 -5.542 6.282 1.00 94.06 72 TYR A C 1
ATOM 565 O O . TYR A 1 72 ? -14.537 -5.621 7.510 1.00 94.06 72 TYR A O 1
ATOM 573 N N . ILE A 1 73 ? -13.515 -4.967 5.615 1.00 95.31 73 ILE A N 1
ATOM 574 C CA . ILE A 1 73 ? -12.323 -4.419 6.279 1.00 95.31 73 ILE A CA 1
ATOM 575 C C . ILE A 1 73 ? -12.690 -3.232 7.185 1.00 95.31 73 ILE A C 1
ATOM 577 O O . ILE A 1 73 ? -12.204 -3.134 8.310 1.00 95.31 73 ILE A O 1
ATOM 581 N N . ILE A 1 74 ? -13.580 -2.346 6.735 1.00 94.19 74 ILE A N 1
ATOM 582 C CA . ILE A 1 74 ? -14.041 -1.220 7.554 1.00 94.19 74 ILE A CA 1
ATOM 583 C C . ILE A 1 74 ? -14.907 -1.707 8.718 1.00 94.19 74 ILE A C 1
ATOM 585 O O . ILE A 1 74 ? -14.773 -1.170 9.813 1.00 94.19 74 ILE A O 1
ATOM 589 N N . GLN A 1 75 ? -15.756 -2.729 8.544 1.00 92.69 75 GLN A N 1
ATOM 590 C CA . GLN A 1 75 ? -16.532 -3.257 9.676 1.00 92.69 75 GLN A CA 1
ATOM 591 C C . GLN A 1 75 ? -15.623 -3.783 10.794 1.00 92.69 75 GLN A C 1
ATOM 593 O O . GLN A 1 75 ? -15.852 -3.464 11.954 1.00 92.69 75 GLN A O 1
ATOM 598 N N . VAL A 1 76 ? -14.551 -4.512 10.467 1.00 92.88 76 VAL A N 1
ATOM 599 C CA . VAL A 1 76 ? -13.626 -4.995 11.508 1.00 92.88 76 VAL A CA 1
ATOM 600 C C . VAL A 1 76 ? -12.818 -3.862 12.147 1.00 92.88 76 VAL A C 1
ATOM 602 O O . VAL A 1 76 ? -12.530 -3.922 13.339 1.00 92.88 76 VAL A O 1
ATOM 605 N N . ALA A 1 77 ? -12.510 -2.798 11.396 1.00 92.56 77 ALA A N 1
ATOM 606 C CA . ALA A 1 77 ? -11.890 -1.595 11.952 1.00 92.56 77 ALA A CA 1
ATOM 607 C C . ALA A 1 77 ? -12.833 -0.860 12.924 1.00 92.56 77 ALA A C 1
ATOM 609 O O . ALA A 1 77 ? -12.392 -0.404 13.975 1.00 92.56 77 ALA A O 1
ATOM 610 N N . ARG A 1 78 ? -14.136 -0.797 12.612 1.00 92.31 78 ARG A N 1
ATOM 611 C CA . ARG A 1 78 ? -15.179 -0.227 13.491 1.00 92.31 78 ARG A CA 1
ATOM 612 C C . ARG A 1 78 ? -15.334 -0.969 14.811 1.00 92.31 78 ARG A C 1
ATOM 614 O O . ARG A 1 78 ? -15.745 -0.361 15.790 1.00 92.31 78 ARG A O 1
ATOM 621 N N . GLU A 1 79 ? -15.037 -2.261 14.819 1.00 92.38 79 GLU A N 1
ATOM 622 C CA . GLU A 1 79 ? -15.098 -3.121 16.004 1.00 92.38 79 GLU A CA 1
ATOM 623 C C . GLU A 1 79 ? -13.759 -3.178 16.767 1.00 92.38 79 GLU A C 1
ATOM 625 O O . GLU A 1 79 ? -13.597 -4.004 17.663 1.00 92.38 79 GLU A O 1
ATOM 630 N N . ASP A 1 80 ? -12.788 -2.326 16.412 1.00 91.44 80 ASP A N 1
ATOM 631 C CA . ASP A 1 80 ? -11.434 -2.295 16.982 1.00 91.44 80 ASP A CA 1
ATOM 632 C C . ASP A 1 80 ? -10.677 -3.643 16.879 1.00 91.44 80 ASP A C 1
ATOM 634 O O . ASP A 1 80 ? -9.751 -3.932 17.643 1.00 91.44 80 ASP A O 1
ATOM 638 N N . LEU A 1 81 ? -11.019 -4.488 15.901 1.00 93.44 81 LEU A N 1
ATOM 639 C CA . LEU A 1 81 ? -10.406 -5.807 15.716 1.00 93.44 81 LEU A CA 1
ATOM 640 C C . LEU A 1 81 ? -9.100 -5.698 14.915 1.00 93.44 81 LEU A C 1
ATOM 642 O O . LEU A 1 81 ? -9.056 -5.980 13.715 1.00 93.44 81 LEU A O 1
ATOM 646 N N . LEU A 1 82 ? -8.014 -5.294 15.586 1.00 95.50 82 LEU A N 1
ATOM 647 C CA . LEU A 1 82 ? -6.700 -5.061 14.965 1.00 95.50 82 LEU A CA 1
ATOM 648 C C . LEU A 1 82 ? -6.206 -6.243 14.113 1.00 95.50 82 LEU A C 1
ATOM 650 O O . LEU A 1 82 ? -5.763 -6.036 12.985 1.00 95.50 82 LEU A O 1
ATOM 654 N N . ASP A 1 83 ? -6.275 -7.473 14.626 1.00 96.00 83 ASP A N 1
ATOM 655 C CA . ASP A 1 83 ? -5.772 -8.653 13.908 1.00 96.00 83 ASP A CA 1
ATOM 656 C C . ASP A 1 83 ? -6.559 -8.918 12.619 1.00 96.00 83 ASP A C 1
ATOM 658 O O . ASP A 1 83 ? -5.985 -9.246 11.578 1.00 96.00 83 ASP A O 1
ATOM 662 N N . HIS A 1 84 ? -7.876 -8.720 12.662 1.00 96.00 84 HIS A N 1
ATOM 663 C CA . HIS A 1 84 ? -8.757 -8.850 11.505 1.00 96.00 84 HIS A CA 1
ATOM 664 C C . HIS A 1 84 ? -8.504 -7.750 10.477 1.00 96.00 84 HIS A C 1
ATOM 666 O O . HIS A 1 84 ? -8.448 -8.045 9.284 1.00 96.00 84 HIS A O 1
ATOM 672 N N . LEU A 1 85 ? -8.291 -6.509 10.918 1.00 96.56 85 LEU A N 1
ATOM 673 C CA . LEU A 1 85 ? -7.922 -5.398 10.040 1.00 96.56 85 LEU A CA 1
ATOM 674 C C . LEU A 1 85 ? -6.570 -5.652 9.351 1.00 96.56 85 LEU A C 1
ATOM 676 O O . LEU A 1 85 ? -6.454 -5.492 8.134 1.00 96.56 85 LEU A O 1
ATOM 680 N N . ASN A 1 86 ? -5.573 -6.115 10.109 1.00 97.62 86 ASN A N 1
ATOM 681 C CA . ASN A 1 86 ? -4.258 -6.496 9.591 1.00 97.62 86 ASN A CA 1
ATOM 682 C C . ASN A 1 86 ? -4.381 -7.564 8.495 1.00 97.62 86 ASN A C 1
ATOM 684 O O . ASN A 1 86 ? -3.836 -7.418 7.399 1.00 97.62 86 ASN A O 1
ATOM 688 N N . LEU A 1 87 ? -5.162 -8.614 8.752 1.00 96.94 87 LEU A N 1
ATOM 689 C CA . LEU A 1 87 ? -5.431 -9.652 7.759 1.00 96.94 87 LEU A CA 1
ATOM 690 C C . LEU A 1 87 ? -6.212 -9.123 6.560 1.00 96.94 87 LEU A C 1
ATOM 692 O O . LEU A 1 87 ? -5.907 -9.504 5.435 1.00 96.94 87 LEU A O 1
ATOM 696 N N . GLY A 1 88 ? -7.156 -8.212 6.782 1.00 96.44 88 GLY A N 1
ATOM 697 C CA . GLY A 1 88 ? -7.898 -7.529 5.733 1.00 96.44 88 GLY A CA 1
ATOM 698 C C . GLY A 1 88 ? -6.988 -6.842 4.720 1.00 96.44 88 GLY A C 1
ATOM 699 O O . GLY A 1 88 ? -7.046 -7.126 3.522 1.00 96.44 88 GLY A O 1
ATOM 700 N N . CYS A 1 89 ? -6.089 -5.989 5.212 1.00 97.44 89 CYS A N 1
ATOM 701 C CA . CYS A 1 89 ? -5.101 -5.306 4.378 1.00 97.44 89 CYS A CA 1
ATOM 702 C C . CYS A 1 89 ? -4.116 -6.281 3.721 1.00 97.44 89 CYS A C 1
ATOM 704 O O . CYS A 1 89 ? -3.744 -6.093 2.562 1.00 97.44 89 CYS A O 1
ATOM 706 N N . ASN A 1 90 ? -3.715 -7.338 4.428 1.00 97.69 90 ASN A N 1
ATOM 707 C CA . ASN A 1 90 ? -2.829 -8.361 3.884 1.00 97.69 90 ASN A CA 1
ATOM 708 C C . ASN A 1 90 ? -3.477 -9.129 2.720 1.00 97.69 90 ASN A C 1
ATOM 710 O O . ASN A 1 90 ? -2.847 -9.298 1.682 1.00 97.69 90 ASN A O 1
ATOM 714 N N . GLU A 1 91 ? -4.733 -9.565 2.850 1.00 97.56 91 GLU A N 1
ATOM 715 C CA . GLU A 1 91 ? -5.441 -10.258 1.764 1.00 97.56 91 GLU A CA 1
ATOM 716 C C . GLU A 1 91 ? -5.707 -9.326 0.574 1.00 97.56 91 GLU A C 1
ATOM 718 O O . GLU A 1 91 ? -5.569 -9.754 -0.574 1.00 97.56 91 GLU A O 1
ATOM 723 N N . LEU A 1 92 ? -5.983 -8.040 0.822 1.00 96.94 92 LEU A N 1
ATOM 724 C CA . LEU A 1 92 ? -6.082 -7.032 -0.236 1.00 96.94 92 LEU A CA 1
ATOM 725 C C . LEU A 1 92 ? -4.762 -6.912 -1.022 1.00 96.94 92 LEU A C 1
ATOM 727 O O . LEU A 1 92 ? -4.766 -6.970 -2.250 1.00 96.94 92 LEU A O 1
ATOM 731 N N . LEU A 1 93 ? -3.625 -6.813 -0.328 1.00 97.81 93 LEU A N 1
ATOM 732 C CA . LEU A 1 93 ? -2.302 -6.724 -0.956 1.00 97.81 93 LEU A CA 1
ATOM 733 C C . LEU A 1 93 ? -1.880 -8.029 -1.647 1.00 97.81 93 LEU A C 1
ATOM 735 O O . LEU A 1 93 ? -1.314 -7.986 -2.735 1.00 97.81 93 LEU A O 1
ATOM 739 N N . LYS A 1 94 ? -2.188 -9.198 -1.078 1.00 97.06 94 LYS A N 1
ATOM 740 C CA . LYS A 1 94 ? -1.955 -10.490 -1.747 1.00 97.06 94 LYS A CA 1
ATOM 741 C C . LYS A 1 94 ? -2.757 -10.605 -3.035 1.00 97.06 94 LYS A C 1
ATOM 743 O O . LYS A 1 94 ? -2.214 -11.025 -4.050 1.00 97.06 94 LYS A O 1
ATOM 748 N N . SER A 1 95 ? -4.030 -10.219 -2.998 1.00 95.81 95 SER A N 1
ATOM 749 C CA . SER A 1 95 ? -4.894 -10.217 -4.178 1.00 95.81 95 SER A CA 1
ATOM 750 C C . SER A 1 95 ? -4.324 -9.334 -5.289 1.00 95.81 95 SER A C 1
ATOM 752 O O . SER A 1 95 ? -4.320 -9.760 -6.443 1.00 95.81 95 SER A O 1
ATOM 754 N N . TYR A 1 96 ? -3.780 -8.164 -4.941 1.00 96.19 96 TYR A N 1
ATOM 755 C CA . TYR A 1 96 ? -3.043 -7.314 -5.876 1.00 96.19 96 TYR A CA 1
ATOM 756 C C . TYR A 1 96 ? -1.823 -8.030 -6.467 1.00 96.19 96 TYR A C 1
ATOM 758 O O . TYR A 1 96 ? -1.698 -8.131 -7.686 1.00 96.19 96 TYR A O 1
ATOM 766 N N . LEU A 1 97 ? -0.949 -8.572 -5.612 1.00 96.56 97 LEU A N 1
ATOM 767 C CA . LEU A 1 97 ? 0.294 -9.226 -6.031 1.00 96.56 97 LEU A CA 1
ATOM 768 C C . LEU A 1 97 ? 0.065 -10.452 -6.928 1.00 96.56 97 LEU A C 1
ATOM 770 O O . LEU A 1 97 ? 0.904 -10.750 -7.770 1.00 96.56 97 LEU A O 1
ATOM 774 N N . LEU A 1 98 ? -1.060 -11.151 -6.764 1.00 94.94 98 LEU A N 1
ATOM 775 C CA . LEU A 1 98 ? -1.427 -12.300 -7.596 1.00 94.94 98 LEU A CA 1
ATOM 776 C C . LEU A 1 98 ? -1.887 -11.914 -9.008 1.00 94.94 98 LEU A C 1
ATOM 778 O O . LEU A 1 98 ? -1.834 -12.755 -9.902 1.00 94.94 98 LEU A O 1
ATOM 782 N N . GLN A 1 99 ? -2.371 -10.687 -9.203 1.00 92.62 99 GLN A N 1
ATOM 783 C CA . GLN A 1 99 ? -3.028 -10.267 -10.447 1.00 92.62 99 GLN A CA 1
ATOM 784 C C . GLN A 1 99 ? -2.237 -9.221 -11.234 1.00 92.62 99 GLN A C 1
ATOM 786 O O . GLN A 1 99 ? -2.433 -9.080 -12.445 1.00 92.62 99 GLN A O 1
ATOM 791 N N . VAL A 1 100 ? -1.359 -8.474 -10.561 1.00 94.88 100 VAL A N 1
ATOM 792 C CA . VAL A 1 100 ? -0.553 -7.439 -11.202 1.00 94.88 100 VAL A CA 1
ATOM 793 C C . VAL A 1 100 ? 0.468 -8.057 -12.159 1.00 94.88 100 VAL A C 1
ATOM 795 O O . VAL A 1 100 ? 1.206 -8.984 -11.821 1.00 94.88 100 VAL A O 1
ATOM 798 N N . ASN A 1 101 ? 0.522 -7.523 -13.371 1.00 95.44 101 ASN A N 1
ATOM 799 C CA . ASN A 1 101 ? 1.440 -7.927 -14.424 1.00 95.44 101 ASN A CA 1
ATOM 800 C C . ASN A 1 101 ? 1.882 -6.709 -15.249 1.00 95.44 101 ASN A C 1
ATOM 802 O O . ASN A 1 101 ? 1.468 -5.576 -15.000 1.00 95.44 101 ASN A O 1
ATOM 806 N N . ARG A 1 102 ? 2.744 -6.936 -16.244 1.00 95.19 102 ARG A N 1
ATOM 807 C CA . ARG A 1 102 ? 3.324 -5.856 -17.059 1.00 95.19 102 ARG A CA 1
ATOM 808 C C . ARG A 1 102 ? 2.279 -5.019 -17.796 1.00 95.19 102 ARG A C 1
ATOM 810 O O . ARG A 1 102 ? 2.498 -3.815 -17.929 1.00 95.19 102 ARG A O 1
ATOM 817 N N . ASP A 1 103 ? 1.182 -5.638 -18.222 1.00 94.31 103 ASP A N 1
ATOM 818 C CA . ASP A 1 103 ? 0.163 -5.028 -19.078 1.00 94.31 103 ASP A CA 1
ATOM 819 C C . ASP A 1 103 ? -0.865 -4.224 -18.274 1.00 94.31 103 ASP A C 1
ATOM 821 O O . ASP A 1 103 ? -1.429 -3.260 -18.785 1.00 94.31 103 ASP A O 1
ATOM 825 N N . ASN A 1 104 ? -1.099 -4.593 -17.009 1.00 92.94 104 ASN A N 1
ATOM 826 C CA . ASN A 1 104 ? -2.136 -3.985 -16.169 1.00 92.94 104 ASN A CA 1
ATOM 827 C C . ASN A 1 104 ? -1.600 -3.197 -14.957 1.00 92.94 104 ASN A C 1
ATOM 829 O O . ASN A 1 104 ? -2.396 -2.618 -14.216 1.00 92.94 104 ASN A O 1
ATOM 833 N N . GLN A 1 105 ? -0.275 -3.151 -14.755 1.00 94.88 105 GLN A N 1
ATOM 834 C CA . GLN A 1 105 ? 0.367 -2.606 -13.549 1.00 94.88 105 GLN A CA 1
ATOM 835 C C . GLN A 1 105 ? -0.117 -1.217 -13.129 1.00 94.88 105 GLN A C 1
ATOM 837 O O . GLN A 1 105 ? -0.264 -0.978 -11.936 1.00 94.88 105 GLN A O 1
ATOM 842 N N . GLU A 1 106 ? -0.361 -0.302 -14.065 1.00 95.38 106 GLU A N 1
ATOM 843 C CA . GLU A 1 106 ? -0.767 1.070 -13.750 1.00 95.38 106 GLU A CA 1
ATOM 844 C C . GLU A 1 106 ? -2.172 1.068 -13.140 1.00 95.38 106 GLU A C 1
ATOM 846 O O . GLU A 1 106 ? -2.347 1.344 -11.952 1.00 95.38 106 GLU A O 1
ATOM 851 N N . GLN A 1 107 ? -3.145 0.603 -13.925 1.00 92.25 107 GLN A N 1
ATOM 852 C CA . GLN A 1 107 ? -4.555 0.560 -13.553 1.00 92.25 107 GLN A CA 1
ATOM 853 C C . GLN A 1 107 ? -4.803 -0.263 -12.281 1.00 92.25 107 GLN A C 1
ATOM 855 O O . GLN A 1 107 ? -5.571 0.142 -11.404 1.00 92.25 107 GLN A O 1
ATOM 860 N N . TYR A 1 108 ? -4.148 -1.420 -12.157 1.00 92.56 108 TYR A N 1
ATOM 861 C CA . TYR A 1 108 ? -4.275 -2.257 -10.967 1.00 92.56 108 TYR A CA 1
ATOM 862 C C . TYR A 1 108 ? -3.691 -1.579 -9.740 1.00 92.56 108 TYR A C 1
ATOM 864 O O . TYR A 1 108 ? -4.323 -1.564 -8.683 1.00 92.56 108 TYR A O 1
ATOM 872 N N . THR A 1 109 ? -2.499 -0.998 -9.863 1.00 96.25 109 THR A N 1
ATOM 873 C CA . THR A 1 109 ? -1.873 -0.350 -8.712 1.00 96.25 109 THR A CA 1
ATOM 874 C C . THR A 1 109 ? -2.706 0.832 -8.235 1.00 96.25 109 THR A C 1
ATOM 876 O O . THR A 1 109 ? -2.939 0.948 -7.035 1.00 96.25 109 THR A O 1
ATOM 879 N N . GLU A 1 110 ? -3.242 1.646 -9.145 1.00 95.44 110 GLU A N 1
ATOM 880 C CA . GLU A 1 110 ? -4.146 2.747 -8.797 1.00 95.44 110 GLU A CA 1
ATOM 881 C C . GLU A 1 110 ? -5.378 2.268 -8.026 1.00 95.44 110 GLU A C 1
ATOM 883 O O . GLU A 1 110 ? -5.688 2.806 -6.960 1.00 95.44 110 GLU A O 1
ATOM 888 N N . ALA A 1 111 ? -6.060 1.228 -8.511 1.00 92.31 111 ALA A N 1
ATOM 889 C CA . ALA A 1 111 ? -7.290 0.744 -7.891 1.00 92.31 111 ALA A CA 1
ATOM 890 C C . ALA A 1 111 ? -7.071 0.184 -6.477 1.00 92.31 111 ALA A C 1
ATOM 892 O O . ALA A 1 111 ? -7.845 0.492 -5.560 1.00 92.31 111 ALA A O 1
ATOM 893 N N . TYR A 1 112 ? -6.009 -0.604 -6.285 1.00 95.88 112 TYR A N 1
ATOM 894 C CA . TYR A 1 112 ? -5.666 -1.163 -4.976 1.00 95.88 112 TYR A CA 1
ATOM 895 C C . TYR A 1 112 ? -5.112 -0.099 -4.023 1.00 95.88 112 TYR A C 1
ATOM 897 O O . TYR A 1 112 ? -5.497 -0.077 -2.851 1.00 95.88 112 TYR A O 1
ATOM 905 N N . CYS A 1 113 ? -4.275 0.827 -4.501 1.00 97.25 113 CYS A N 1
ATOM 906 C CA . CYS A 1 113 ? -3.820 1.960 -3.696 1.00 97.25 113 CYS A CA 1
ATOM 907 C C . CYS A 1 113 ? -4.997 2.827 -3.243 1.00 97.25 113 CYS A C 1
ATOM 909 O O . CYS A 1 113 ? -5.078 3.144 -2.060 1.00 97.25 113 CYS A O 1
ATOM 911 N N . ALA A 1 114 ? -5.957 3.131 -4.121 1.00 95.81 114 ALA A N 1
ATOM 912 C CA . ALA A 1 114 ? -7.156 3.882 -3.753 1.00 95.81 114 ALA A CA 1
ATOM 913 C C . ALA A 1 114 ? -7.971 3.181 -2.650 1.00 95.81 114 ALA A C 1
ATOM 915 O O . ALA A 1 114 ? -8.483 3.834 -1.739 1.00 95.81 114 ALA A O 1
ATOM 916 N N . GLN A 1 115 ? -8.064 1.849 -2.686 1.00 95.69 115 GLN A N 1
ATOM 917 C CA . GLN A 1 115 ? -8.721 1.079 -1.627 1.00 95.69 115 GLN A CA 1
ATOM 918 C C . GLN A 1 115 ? -7.952 1.151 -0.298 1.00 95.69 115 GLN A C 1
ATOM 920 O O . GLN A 1 115 ? -8.556 1.397 0.747 1.00 95.69 115 GLN A O 1
ATOM 925 N N . LEU A 1 116 ? -6.624 1.013 -0.324 1.00 97.00 116 LEU A N 1
ATOM 926 C CA . LEU A 1 116 ? -5.781 1.159 0.870 1.00 97.00 116 LEU A CA 1
ATOM 927 C C . LEU A 1 116 ? -5.877 2.561 1.477 1.00 97.00 116 LEU A C 1
ATOM 929 O O . LEU A 1 116 ? -5.968 2.690 2.696 1.00 97.00 116 LEU A O 1
ATOM 933 N N . GLN A 1 117 ? -5.909 3.601 0.640 1.00 97.38 117 GLN A N 1
ATOM 934 C CA . GLN A 1 117 ? -6.116 4.979 1.084 1.00 97.38 117 GLN A CA 1
ATOM 935 C C . GLN A 1 117 ? -7.449 5.130 1.807 1.00 97.38 117 GLN A C 1
ATOM 937 O O . GLN A 1 117 ? -7.478 5.701 2.890 1.00 97.38 117 GLN A O 1
ATOM 942 N N . ARG A 1 118 ? -8.541 4.583 1.258 1.00 96.06 118 ARG A N 1
ATOM 943 C CA . ARG A 1 118 ? -9.866 4.631 1.898 1.00 96.06 118 ARG A CA 1
ATOM 944 C C . ARG A 1 118 ? -9.865 3.966 3.271 1.00 96.06 118 ARG A C 1
ATOM 946 O O . ARG A 1 118 ? -10.377 4.561 4.213 1.00 96.06 118 ARG A O 1
ATOM 953 N N . ILE A 1 119 ? -9.266 2.777 3.393 1.00 96.94 119 ILE A N 1
ATOM 954 C CA . ILE A 1 119 ? -9.131 2.087 4.688 1.00 96.94 119 ILE A CA 1
ATOM 955 C C . ILE A 1 119 ? -8.338 2.959 5.666 1.00 96.94 119 ILE A C 1
ATOM 957 O O . ILE A 1 119 ? -8.763 3.162 6.801 1.00 96.94 119 ILE A O 1
ATOM 961 N N . PHE A 1 120 ? -7.192 3.482 5.228 1.00 97.50 120 PHE A N 1
ATOM 962 C CA . PHE A 1 120 ? -6.307 4.249 6.096 1.00 97.50 120 PHE A CA 1
ATOM 963 C C . PHE A 1 120 ? -6.937 5.568 6.548 1.00 97.50 120 PHE A C 1
ATOM 965 O O . PHE A 1 120 ? -6.957 5.831 7.744 1.00 97.50 120 PHE A O 1
ATOM 972 N N . ILE A 1 121 ? -7.512 6.349 5.629 1.00 96.44 121 ILE A N 1
ATOM 973 C CA . ILE A 1 121 ? -8.241 7.590 5.938 1.00 96.44 121 ILE A CA 1
ATOM 974 C C . ILE A 1 121 ? -9.361 7.307 6.934 1.00 96.44 121 ILE A C 1
ATOM 976 O O . ILE A 1 121 ? -9.478 8.008 7.932 1.00 96.44 121 ILE A O 1
ATOM 980 N N . TRP A 1 122 ? -10.134 6.237 6.719 1.00 96.50 122 TRP A N 1
ATOM 981 C CA . TRP A 1 122 ? -11.187 5.864 7.656 1.00 96.50 122 TRP A CA 1
ATOM 982 C C . TRP A 1 122 ? -10.630 5.643 9.071 1.00 96.50 122 TRP A C 1
ATOM 984 O O . TRP A 1 122 ? -11.181 6.182 10.028 1.00 96.50 122 TRP A O 1
ATOM 994 N N . CYS A 1 123 ? -9.510 4.923 9.197 1.00 96.56 123 CYS A N 1
ATOM 995 C CA . CYS A 1 123 ? -8.852 4.682 10.485 1.00 96.56 123 CYS A CA 1
ATOM 996 C C . CYS A 1 123 ? -8.246 5.949 11.113 1.00 96.56 123 CYS A C 1
ATOM 998 O O . CYS A 1 123 ? -8.091 5.989 12.329 1.00 96.56 123 CYS A O 1
ATOM 1000 N N . LEU A 1 124 ? -7.863 6.947 10.309 1.00 95.38 124 LEU A N 1
ATOM 1001 C CA . LEU A 1 124 ? -7.364 8.237 10.797 1.00 95.38 124 LEU A CA 1
ATOM 1002 C C . LEU A 1 124 ? -8.500 9.116 11.339 1.00 95.38 124 LEU A C 1
ATOM 1004 O O . LEU A 1 124 ? -8.355 9.716 12.402 1.00 95.38 124 LEU A O 1
ATOM 1008 N N . ASP A 1 125 ? -9.624 9.168 10.620 1.00 95.00 125 ASP A N 1
ATOM 1009 C CA . ASP A 1 125 ? -10.749 10.063 10.918 1.00 95.00 125 ASP A CA 1
ATOM 1010 C C . ASP A 1 125 ? -11.644 9.553 12.061 1.00 95.00 125 ASP A C 1
ATOM 1012 O O . ASP A 1 125 ? -12.432 10.313 12.630 1.00 95.00 125 ASP A O 1
ATOM 1016 N N . HIS A 1 126 ? -11.547 8.265 12.399 1.00 93.62 126 HIS A N 1
ATOM 1017 C CA . HIS A 1 126 ? -12.350 7.628 13.440 1.00 93.62 126 HIS A CA 1
ATOM 1018 C C . HIS A 1 126 ? -11.483 7.239 14.643 1.00 93.62 126 HIS A C 1
ATOM 1020 O O . HIS A 1 126 ? -10.305 6.919 14.480 1.00 93.62 126 HIS A O 1
ATOM 1026 N N . PRO A 1 127 ? -12.045 7.236 15.866 1.00 82.94 127 PRO A N 1
ATOM 1027 C CA . PRO A 1 127 ? -11.317 6.863 17.074 1.00 82.94 127 PRO A CA 1
ATOM 1028 C C . PRO A 1 127 ? -11.025 5.355 17.088 1.00 82.94 127 PRO A C 1
ATOM 1030 O O . PRO A 1 127 ? -11.746 4.586 17.711 1.00 82.94 127 PRO A O 1
ATOM 1033 N N . PHE A 1 128 ? -9.967 4.943 16.392 1.00 91.50 128 PHE A N 1
ATOM 1034 C CA . PHE A 1 128 ? -9.469 3.571 16.362 1.00 91.50 128 PHE A CA 1
ATOM 1035 C C . PHE A 1 128 ? -8.277 3.433 17.316 1.00 91.50 128 PHE A C 1
ATOM 1037 O O . PHE A 1 128 ? -7.205 4.013 17.099 1.00 91.50 128 PHE A O 1
ATOM 1044 N N . ILE A 1 129 ? -8.443 2.662 18.393 1.00 93.12 129 ILE A N 1
ATOM 1045 C CA . ILE A 1 129 ? -7.483 2.656 19.516 1.00 93.12 129 ILE A CA 1
ATOM 1046 C C . ILE A 1 129 ? -6.122 2.049 19.146 1.00 93.12 129 ILE A C 1
ATOM 1048 O O . ILE A 1 129 ? -5.109 2.318 19.796 1.00 93.12 129 ILE A O 1
ATOM 1052 N N . TYR A 1 130 ? -6.082 1.246 18.082 1.00 95.94 130 TYR A N 1
ATOM 1053 C CA . TYR A 1 130 ? -4.884 0.546 17.628 1.00 95.94 130 TYR A CA 1
ATOM 1054 C C . TYR A 1 130 ? -4.215 1.191 16.410 1.00 95.94 130 TYR A C 1
ATOM 1056 O O . TYR A 1 130 ? -3.355 0.559 15.791 1.00 95.94 130 TYR A O 1
ATOM 1064 N N . LEU A 1 131 ? -4.545 2.444 16.078 1.00 96.75 131 LEU A N 1
ATOM 1065 C CA . LEU A 1 131 ? -4.063 3.132 14.874 1.00 96.75 131 LEU A CA 1
ATOM 1066 C C . LEU A 1 131 ? -2.539 3.063 14.696 1.00 96.75 131 LEU A C 1
ATOM 1068 O O . LEU A 1 131 ? -2.061 2.711 13.621 1.00 96.75 131 LEU A O 1
ATOM 1072 N N . SER A 1 132 ? -1.767 3.307 15.757 1.00 97.31 132 SER A N 1
ATOM 1073 C CA . SER A 1 132 ? -0.301 3.216 15.704 1.00 97.31 132 SER A CA 1
ATOM 1074 C C . SER A 1 132 ? 0.202 1.808 15.376 1.00 97.31 132 SER A C 1
ATOM 1076 O O . SER A 1 132 ? 1.172 1.661 14.636 1.00 97.31 132 SER A O 1
ATOM 1078 N N . HIS A 1 133 ? -0.442 0.763 15.903 1.00 98.12 133 HIS A N 1
ATOM 1079 C CA . HIS A 1 133 ? -0.050 -0.626 15.645 1.00 98.12 133 HIS A CA 1
ATOM 1080 C C . HIS A 1 133 ? -0.422 -1.047 14.223 1.00 98.12 133 HIS A C 1
ATOM 1082 O O . HIS A 1 133 ? 0.405 -1.627 13.519 1.00 98.12 133 HIS A O 1
ATOM 1088 N N . PHE A 1 134 ? -1.630 -0.688 13.787 1.00 98.00 134 PHE A N 1
ATOM 1089 C CA . PHE A 1 134 ? -2.085 -0.896 12.418 1.00 98.00 134 PHE A CA 1
ATOM 1090 C C . PHE A 1 134 ? -1.172 -0.197 11.409 1.00 98.00 134 PHE A C 1
ATOM 1092 O O . PHE A 1 134 ? -0.746 -0.813 10.438 1.00 98.00 134 PHE A O 1
ATOM 1099 N N . TRP A 1 135 ? -0.796 1.057 11.666 1.00 98.19 135 TRP A N 1
ATOM 1100 C CA . TRP A 1 135 ? 0.103 1.813 10.799 1.00 98.19 135 TRP A CA 1
ATOM 1101 C C . TRP A 1 135 ? 1.456 1.123 10.603 1.00 98.19 135 TRP A C 1
ATOM 1103 O O . TRP A 1 135 ? 1.935 0.991 9.475 1.00 98.19 135 TRP A O 1
ATOM 1113 N N . LEU A 1 136 ? 2.068 0.637 11.686 1.00 98.12 136 LEU A N 1
ATOM 1114 C CA . LEU A 1 136 ? 3.341 -0.079 11.604 1.00 98.12 136 LEU A CA 1
ATOM 1115 C C . LEU A 1 136 ? 3.208 -1.388 10.821 1.00 98.12 136 LEU A C 1
ATOM 1117 O O . LEU A 1 136 ? 4.061 -1.672 9.981 1.00 98.12 136 LEU A O 1
ATOM 1121 N N . HIS A 1 137 ? 2.135 -2.145 11.063 1.00 98.31 137 HIS A N 1
ATOM 1122 C CA . HIS A 1 137 ? 1.844 -3.362 10.309 1.00 98.31 137 HIS A CA 1
ATOM 1123 C C . HIS A 1 137 ? 1.649 -3.068 8.817 1.00 98.31 137 HIS A C 1
ATOM 1125 O O . HIS A 1 137 ? 2.244 -3.729 7.966 1.00 98.31 137 HIS A O 1
ATOM 1131 N N . LEU A 1 138 ? 0.875 -2.030 8.498 1.00 98.31 138 LEU A N 1
ATOM 1132 C CA . LEU A 1 138 ? 0.622 -1.607 7.129 1.00 98.31 138 LEU A CA 1
ATOM 1133 C C . LEU A 1 138 ? 1.931 -1.251 6.412 1.00 98.31 138 LEU A C 1
ATOM 1135 O O . LEU A 1 138 ? 2.147 -1.727 5.301 1.00 98.31 138 LEU A O 1
ATOM 1139 N N . ILE A 1 139 ? 2.844 -0.501 7.043 1.00 98.38 139 ILE A N 1
ATOM 1140 C CA . ILE A 1 139 ? 4.171 -0.214 6.464 1.00 98.38 139 ILE A CA 1
ATOM 1141 C C . ILE A 1 139 ? 4.937 -1.507 6.152 1.00 98.38 139 ILE A C 1
ATOM 1143 O O . ILE A 1 139 ? 5.552 -1.606 5.088 1.00 98.38 139 ILE A O 1
ATOM 1147 N N . ASP A 1 140 ? 4.910 -2.491 7.052 1.00 98.31 140 ASP A N 1
ATOM 1148 C CA . ASP A 1 140 ? 5.632 -3.750 6.862 1.00 98.31 140 ASP A CA 1
ATOM 1149 C C . ASP A 1 140 ? 5.066 -4.543 5.662 1.00 98.31 140 ASP A C 1
ATOM 1151 O O . ASP A 1 140 ? 5.837 -5.057 4.845 1.00 98.31 140 ASP A O 1
ATOM 1155 N N . CYS A 1 141 ? 3.743 -4.556 5.467 1.00 98.31 141 CYS A N 1
ATOM 1156 C CA . CYS A 1 141 ? 3.108 -5.140 4.278 1.00 98.31 141 CYS A CA 1
ATOM 1157 C C . CYS A 1 141 ? 3.421 -4.358 2.990 1.00 98.31 141 CYS A C 1
ATOM 1159 O O . CYS A 1 141 ? 3.750 -4.948 1.954 1.00 98.31 141 CYS A O 1
ATOM 1161 N N . LEU A 1 142 ? 3.356 -3.024 3.045 1.00 98.06 142 LEU A N 1
ATOM 1162 C CA . LEU A 1 142 ? 3.650 -2.151 1.907 1.00 98.06 142 LEU A CA 1
ATOM 1163 C C . LEU A 1 142 ? 5.107 -2.291 1.452 1.00 98.06 142 LEU A C 1
ATOM 1165 O O . LEU A 1 142 ? 5.364 -2.321 0.251 1.00 98.06 142 LEU A O 1
ATOM 1169 N N . LYS A 1 143 ? 6.047 -2.454 2.393 1.00 98.25 143 LYS A N 1
ATOM 1170 C CA . LYS A 1 143 ? 7.461 -2.733 2.110 1.00 98.25 143 LYS A CA 1
ATOM 1171 C C . LYS A 1 143 ? 7.636 -3.989 1.259 1.00 98.25 143 LYS A C 1
ATOM 1173 O O . LYS A 1 143 ? 8.358 -3.954 0.267 1.00 98.25 143 LYS A O 1
ATOM 1178 N N . VAL A 1 144 ? 7.010 -5.100 1.650 1.00 98.25 144 VAL A N 1
ATOM 1179 C CA . VAL A 1 144 ? 7.110 -6.361 0.894 1.00 98.25 144 VAL A CA 1
ATOM 1180 C C . VAL A 1 144 ? 6.513 -6.187 -0.501 1.00 98.25 144 VAL A C 1
ATOM 1182 O O . VAL A 1 144 ? 7.124 -6.585 -1.490 1.00 98.25 144 VAL A O 1
ATOM 1185 N N . THR A 1 145 ? 5.361 -5.522 -0.575 1.00 98.31 145 THR A N 1
ATOM 1186 C CA . THR A 1 145 ? 4.638 -5.285 -1.828 1.00 98.31 145 THR A CA 1
ATOM 1187 C C . THR A 1 145 ? 5.477 -4.468 -2.811 1.00 98.31 145 THR A C 1
ATOM 1189 O O . THR A 1 145 ? 5.714 -4.912 -3.930 1.00 98.31 145 THR A O 1
ATOM 1192 N N . VAL A 1 146 ? 5.994 -3.308 -2.399 1.00 97.94 146 VAL A N 1
ATOM 1193 C CA . VAL A 1 146 ? 6.758 -2.426 -3.296 1.00 97.94 146 VAL A CA 1
ATOM 1194 C C . VAL A 1 146 ? 8.091 -3.036 -3.729 1.00 97.94 146 VAL A C 1
ATOM 1196 O O . VAL A 1 146 ? 8.503 -2.849 -4.872 1.00 97.94 146 VAL A O 1
ATOM 1199 N N . HIS A 1 147 ? 8.748 -3.818 -2.863 1.00 97.94 147 HIS A N 1
ATOM 1200 C CA . HIS A 1 147 ? 9.943 -4.556 -3.265 1.00 97.94 147 HIS A CA 1
ATOM 1201 C C . HIS A 1 147 ? 9.635 -5.592 -4.342 1.00 97.94 147 HIS A C 1
ATOM 1203 O O . HIS A 1 147 ? 10.377 -5.643 -5.317 1.00 97.94 147 HIS A O 1
ATOM 1209 N N . TYR A 1 148 ? 8.536 -6.340 -4.208 1.00 98.00 148 TYR A N 1
ATOM 1210 C CA . TYR A 1 148 ? 8.113 -7.290 -5.234 1.00 98.00 148 TYR A CA 1
ATOM 1211 C C . TYR A 1 148 ? 7.835 -6.597 -6.574 1.00 98.00 148 TYR A C 1
ATOM 1213 O O . TYR A 1 148 ? 8.376 -7.019 -7.590 1.00 98.00 148 TYR A O 1
ATOM 1221 N N . ILE A 1 149 ? 7.049 -5.511 -6.581 1.00 97.38 149 ILE A N 1
ATOM 1222 C CA . ILE A 1 149 ? 6.735 -4.750 -7.808 1.00 97.38 149 ILE A CA 1
ATOM 1223 C C . ILE A 1 149 ? 8.031 -4.296 -8.503 1.00 97.38 149 ILE A C 1
ATOM 1225 O O . ILE A 1 149 ? 8.173 -4.442 -9.717 1.00 97.38 149 ILE A O 1
ATOM 1229 N N . LEU A 1 150 ? 8.990 -3.779 -7.727 1.00 96.88 150 LEU A N 1
ATOM 1230 C CA . LEU A 1 150 ? 10.301 -3.376 -8.235 1.00 96.88 150 LEU A CA 1
ATOM 1231 C C . LEU A 1 150 ? 11.107 -4.552 -8.789 1.00 96.88 150 LEU A C 1
ATOM 1233 O O . LEU A 1 150 ? 11.672 -4.430 -9.868 1.00 96.88 150 LEU A O 1
ATOM 1237 N N . ASP A 1 151 ? 11.148 -5.682 -8.080 1.00 97.19 151 ASP A N 1
ATOM 1238 C CA . ASP A 1 151 ? 11.875 -6.882 -8.516 1.00 97.19 151 ASP A CA 1
ATOM 1239 C C . ASP A 1 151 ? 11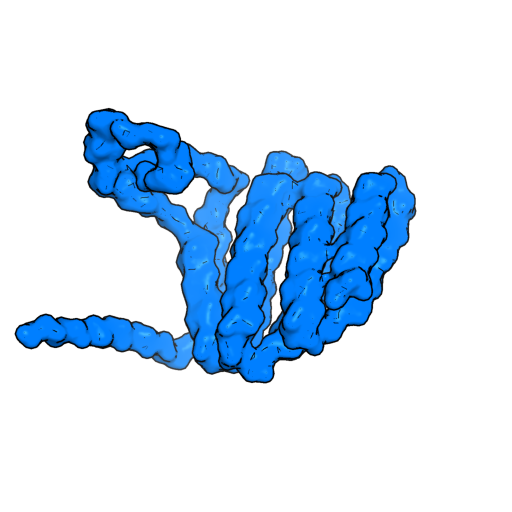.306 -7.472 -9.813 1.00 97.19 151 ASP A C 1
ATOM 1241 O O . ASP A 1 151 ? 12.036 -8.097 -10.576 1.00 97.19 151 ASP A O 1
ATOM 1245 N N . GLN A 1 152 ? 10.015 -7.259 -10.082 1.00 97.69 152 GLN A N 1
ATOM 1246 C CA . GLN A 1 152 ? 9.378 -7.634 -11.347 1.00 97.69 152 GLN A CA 1
ATOM 1247 C C . GLN A 1 152 ? 9.529 -6.575 -12.457 1.00 97.69 152 GLN A C 1
ATOM 1249 O O . GLN A 1 152 ? 9.014 -6.767 -13.562 1.00 97.69 152 GLN A O 1
ATOM 1254 N N . GLU A 1 153 ? 10.231 -5.469 -12.185 1.00 97.25 153 GLU A N 1
ATOM 1255 C CA . GLU A 1 153 ? 10.411 -4.326 -13.094 1.00 97.25 153 GLU A CA 1
ATOM 1256 C C . GLU A 1 153 ? 9.084 -3.673 -13.523 1.00 97.25 153 GLU A C 1
ATOM 1258 O O . GLU A 1 153 ? 8.961 -3.091 -14.604 1.00 97.25 153 GLU A O 1
ATOM 1263 N N . TYR A 1 154 ? 8.060 -3.740 -12.670 1.00 97.88 154 TYR A N 1
ATOM 1264 C CA . TYR A 1 154 ? 6.775 -3.076 -12.895 1.00 97.88 154 TYR A CA 1
ATOM 1265 C C . TYR A 1 154 ? 6.888 -1.588 -12.524 1.00 97.88 154 TYR A C 1
ATOM 1267 O O . TYR A 1 154 ? 6.279 -1.112 -11.568 1.00 97.88 154 TYR A O 1
ATOM 1275 N N . PHE A 1 155 ? 7.717 -0.841 -13.260 1.00 97.44 155 PHE A N 1
ATOM 1276 C CA . PHE A 1 155 ? 8.117 0.523 -12.902 1.00 97.44 155 PHE A CA 1
ATOM 1277 C C . PHE A 1 155 ? 6.964 1.534 -12.839 1.00 97.44 155 PHE A C 1
ATOM 1279 O O . PHE A 1 155 ? 6.979 2.406 -11.972 1.00 97.44 155 PHE A O 1
ATOM 1286 N N . GLN A 1 156 ? 5.957 1.433 -13.713 1.00 97.69 156 GLN A N 1
ATOM 1287 C CA . GLN A 1 156 ? 4.810 2.353 -13.667 1.00 97.69 156 GLN A CA 1
ATOM 1288 C C . GLN A 1 156 ? 3.948 2.079 -12.434 1.00 97.69 156 GLN A C 1
ATOM 1290 O O . GLN A 1 156 ? 3.610 3.004 -11.693 1.00 97.69 156 GLN A O 1
ATOM 1295 N N . GLY A 1 157 ? 3.694 0.798 -12.145 1.00 97.19 157 GLY A N 1
ATOM 1296 C CA . GLY A 1 157 ? 3.041 0.387 -10.904 1.00 97.19 157 GLY A CA 1
ATOM 1297 C C . GLY A 1 157 ? 3.838 0.834 -9.676 1.00 97.19 157 GLY A C 1
ATOM 1298 O O . GLY A 1 157 ? 3.285 1.449 -8.768 1.00 97.19 157 GLY A O 1
ATOM 1299 N N . ALA A 1 158 ? 5.158 0.631 -9.672 1.00 98.12 158 ALA A N 1
ATOM 1300 C CA . ALA A 1 158 ? 6.028 1.044 -8.572 1.00 98.12 158 ALA A CA 1
ATOM 1301 C C . ALA A 1 158 ? 5.962 2.557 -8.326 1.00 98.12 158 ALA A C 1
ATOM 1303 O O . ALA A 1 158 ? 5.905 2.980 -7.173 1.00 98.12 158 ALA A O 1
ATOM 1304 N N . LEU A 1 159 ? 5.921 3.374 -9.384 1.00 98.31 159 LEU A N 1
ATOM 1305 C CA . LEU A 1 159 ? 5.831 4.829 -9.265 1.00 98.31 159 LEU A CA 1
ATOM 1306 C C . LEU A 1 159 ? 4.534 5.264 -8.574 1.00 98.31 159 LEU A C 1
ATOM 1308 O O . LEU A 1 159 ? 4.567 6.080 -7.650 1.00 98.31 159 LEU A O 1
ATOM 1312 N N . ILE A 1 160 ? 3.399 4.697 -8.989 1.00 98.31 160 ILE A N 1
ATOM 1313 C CA . ILE A 1 160 ? 2.096 4.944 -8.353 1.00 98.31 160 ILE A CA 1
ATOM 1314 C C . ILE A 1 160 ? 2.133 4.496 -6.894 1.00 98.31 160 ILE A C 1
ATOM 1316 O O . ILE A 1 160 ? 1.694 5.226 -6.003 1.00 98.31 160 ILE A O 1
ATOM 1320 N N . PHE A 1 161 ? 2.710 3.324 -6.630 1.00 97.94 161 PHE A N 1
ATOM 1321 C CA . PHE A 1 161 ? 2.815 2.786 -5.282 1.00 97.94 161 PHE A CA 1
ATOM 1322 C C . PHE A 1 161 ? 3.665 3.684 -4.371 1.00 97.94 161 PHE A C 1
ATOM 1324 O O . PHE A 1 161 ? 3.286 3.932 -3.229 1.00 97.94 161 PHE A O 1
ATOM 1331 N N . ILE A 1 162 ? 4.780 4.230 -4.867 1.00 98.56 162 ILE A N 1
ATOM 1332 C CA . ILE A 1 162 ? 5.638 5.171 -4.126 1.00 98.56 162 ILE A CA 1
ATOM 1333 C C . ILE A 1 162 ? 4.885 6.467 -3.808 1.00 98.56 162 ILE A C 1
ATOM 1335 O O . ILE A 1 162 ? 4.924 6.931 -2.668 1.00 98.56 162 ILE A O 1
ATOM 1339 N N . LYS A 1 163 ? 4.142 7.027 -4.768 1.00 98.38 163 LYS A N 1
ATOM 1340 C CA . LYS A 1 163 ? 3.276 8.194 -4.517 1.00 98.38 163 LYS A CA 1
ATOM 1341 C C . LYS A 1 163 ? 2.222 7.895 -3.457 1.00 98.38 163 LYS A C 1
ATOM 1343 O O . LYS A 1 163 ? 1.972 8.716 -2.578 1.00 98.38 163 LYS A O 1
ATOM 1348 N N . ASN A 1 164 ? 1.651 6.693 -3.492 1.00 98.12 164 ASN A N 1
ATOM 1349 C CA . ASN A 1 164 ? 0.730 6.234 -2.464 1.00 98.12 164 ASN A CA 1
ATOM 1350 C C . ASN A 1 164 ? 1.402 6.142 -1.082 1.00 98.12 164 ASN A C 1
ATOM 1352 O O . ASN A 1 164 ? 0.807 6.568 -0.097 1.00 98.12 164 ASN A O 1
ATOM 1356 N N . LEU A 1 165 ? 2.648 5.658 -0.989 1.00 98.38 165 LEU A N 1
ATOM 1357 C CA . LEU A 1 165 ? 3.413 5.688 0.267 1.00 98.38 165 LEU A CA 1
ATOM 1358 C C . LEU A 1 165 ? 3.567 7.116 0.795 1.00 98.38 165 LEU A C 1
ATOM 1360 O O . LEU A 1 165 ? 3.360 7.344 1.986 1.00 98.38 165 LEU A O 1
ATOM 1364 N N . GLY A 1 166 ? 3.877 8.063 -0.090 1.00 98.06 166 GLY A N 1
ATOM 1365 C CA . GLY A 1 166 ? 3.910 9.490 0.216 1.00 98.06 166 GLY A CA 1
ATOM 1366 C C . GLY A 1 166 ? 2.599 9.985 0.817 1.00 98.06 166 GLY A C 1
ATOM 1367 O O . GLY A 1 166 ? 2.586 10.490 1.938 1.00 98.06 166 GLY A O 1
ATOM 1368 N N . PHE A 1 167 ? 1.484 9.746 0.124 1.00 97.81 167 PHE A N 1
ATOM 1369 C CA . PHE A 1 167 ? 0.142 10.114 0.584 1.00 97.81 167 PHE A CA 1
ATOM 1370 C C . PHE A 1 167 ? -0.173 9.568 1.986 1.00 97.81 167 PHE A C 1
ATOM 1372 O O . PHE A 1 167 ? -0.573 10.322 2.877 1.00 97.81 167 PHE A O 1
ATOM 1379 N N . LEU A 1 168 ? 0.050 8.267 2.208 1.00 98.31 168 LEU A N 1
ATOM 1380 C CA . LEU A 1 168 ? -0.179 7.640 3.511 1.00 98.31 168 LEU A CA 1
ATOM 1381 C C . LEU A 1 168 ? 0.740 8.243 4.585 1.00 98.31 168 LEU A C 1
ATOM 1383 O O . LEU A 1 168 ? 0.298 8.517 5.698 1.00 98.31 168 LEU A O 1
ATOM 1387 N N . GLY A 1 169 ? 2.004 8.509 4.247 1.00 98.19 169 GLY A N 1
ATOM 1388 C CA . GLY A 1 169 ? 2.961 9.160 5.138 1.00 98.19 169 GLY A CA 1
ATOM 1389 C C . GLY A 1 169 ? 2.521 10.553 5.578 1.00 98.19 169 GLY A C 1
ATOM 1390 O O . GLY A 1 169 ? 2.581 10.863 6.765 1.00 98.19 169 GLY A O 1
ATOM 1391 N N . GLN A 1 170 ? 2.019 11.372 4.657 1.00 97.88 170 GLN A N 1
ATOM 1392 C CA . GLN A 1 170 ? 1.496 12.702 4.983 1.00 97.88 170 GLN A CA 1
ATOM 1393 C C . GLN A 1 170 ? 0.266 12.618 5.898 1.00 97.88 170 GLN A C 1
ATOM 1395 O O . GLN A 1 170 ? 0.152 13.384 6.856 1.00 97.88 170 GLN A O 1
ATOM 1400 N N . GLY A 1 171 ? -0.642 11.669 5.636 1.00 96.81 171 GLY A N 1
ATOM 1401 C CA . GLY A 1 171 ? -1.785 11.397 6.513 1.00 96.81 171 GLY A CA 1
ATOM 1402 C C . GLY A 1 171 ? -1.350 10.984 7.922 1.00 96.81 171 GLY A C 1
ATOM 1403 O O . GLY A 1 171 ? -1.890 11.490 8.906 1.00 96.81 171 GLY A O 1
ATOM 1404 N N . ALA A 1 172 ? -0.325 10.135 8.014 1.00 97.38 172 ALA A N 1
ATOM 1405 C CA . ALA A 1 172 ? 0.254 9.670 9.268 1.00 97.38 172 ALA A CA 1
ATOM 1406 C C . ALA A 1 172 ? 0.853 10.822 10.098 1.00 97.38 172 ALA A C 1
ATOM 1408 O O . ALA A 1 172 ? 0.523 10.945 11.278 1.00 97.38 172 ALA A O 1
ATOM 1409 N N . VAL A 1 173 ? 1.663 11.702 9.489 1.00 97.31 173 VAL A N 1
ATOM 1410 C CA . VAL A 1 173 ? 2.260 12.861 10.190 1.00 97.31 173 VAL A CA 1
ATOM 1411 C C . VAL A 1 173 ? 1.185 13.781 10.761 1.00 97.31 173 VAL A C 1
ATOM 1413 O O . VAL A 1 173 ? 1.251 14.140 11.936 1.00 97.31 173 VAL A O 1
ATOM 1416 N N . LYS A 1 174 ? 0.152 14.104 9.970 1.00 96.19 174 LYS A N 1
ATOM 1417 C CA . LYS A 1 174 ? -0.953 14.980 10.403 1.00 96.19 174 LYS A CA 1
ATOM 1418 C C . LYS A 1 174 ? -1.700 14.457 11.634 1.00 96.19 174 LYS A C 1
ATOM 1420 O O . LYS A 1 174 ? -2.263 15.252 12.377 1.00 96.19 174 LYS A O 1
ATOM 1425 N N . HIS A 1 175 ? -1.673 13.145 11.861 1.00 95.88 175 HIS A N 1
ATOM 1426 C CA . HIS A 1 175 ? -2.298 12.485 13.009 1.00 95.88 175 HIS A CA 1
ATOM 1427 C C . HIS A 1 175 ? -1.282 12.069 14.088 1.00 95.88 175 HIS A C 1
ATOM 1429 O O . HIS A 1 175 ? -1.597 11.265 14.964 1.00 95.88 175 HIS A O 1
ATOM 1435 N N . GLY A 1 176 ? -0.054 12.598 14.044 1.00 96.19 176 GLY A N 1
ATOM 1436 C CA . GLY A 1 176 ? 0.976 12.350 15.057 1.00 96.19 176 GLY A CA 1
ATOM 1437 C C . GLY A 1 176 ? 1.574 10.940 15.032 1.00 96.19 176 GLY A C 1
ATOM 1438 O O . GLY A 1 176 ? 2.205 10.522 16.005 1.00 96.19 176 GLY A O 1
ATOM 1439 N N . LEU A 1 177 ? 1.394 10.187 13.943 1.00 97.19 177 LEU A N 1
ATOM 1440 C CA . LEU A 1 177 ? 1.978 8.858 13.786 1.00 97.19 177 LEU A CA 1
ATOM 1441 C C . LEU A 1 177 ? 3.437 8.957 13.325 1.00 97.19 177 LEU A C 1
ATOM 1443 O O . LEU A 1 177 ? 3.803 9.773 12.480 1.00 97.19 177 LEU A O 1
ATOM 1447 N N . SER A 1 178 ? 4.289 8.070 13.843 1.00 96.81 178 SER A N 1
ATOM 1448 C CA . SER A 1 178 ? 5.700 8.032 13.446 1.00 96.81 178 SER A CA 1
ATOM 1449 C C . SER A 1 178 ? 5.870 7.571 11.996 1.00 96.81 178 SER A C 1
ATOM 1451 O O . SER A 1 178 ? 5.417 6.489 11.617 1.00 96.81 178 SER A O 1
ATOM 1453 N N . THR A 1 179 ? 6.615 8.336 11.199 1.00 97.69 179 THR A N 1
ATOM 1454 C CA . THR A 1 179 ? 6.946 8.003 9.802 1.00 97.69 179 THR A CA 1
ATOM 1455 C C . THR A 1 179 ? 8.378 7.508 9.608 1.00 97.69 179 THR A C 1
ATOM 1457 O O . THR A 1 179 ? 8.776 7.198 8.489 1.00 97.69 179 THR A O 1
ATOM 1460 N N . GLN A 1 180 ? 9.155 7.323 10.681 1.00 97.44 180 GLN A N 1
ATOM 1461 C CA . GLN A 1 180 ? 10.572 6.940 10.593 1.00 97.44 180 GLN A CA 1
ATOM 1462 C C . GLN A 1 180 ? 10.802 5.624 9.824 1.00 97.44 180 GLN A C 1
ATOM 1464 O O . GLN A 1 180 ? 11.816 5.452 9.145 1.00 97.44 180 GLN A O 1
ATOM 1469 N N . ARG A 1 181 ? 9.893 4.646 9.945 1.00 97.88 181 ARG A N 1
ATOM 1470 C CA . ARG A 1 181 ? 9.983 3.387 9.180 1.00 97.88 181 ARG A CA 1
ATOM 1471 C C . ARG A 1 181 ? 9.702 3.607 7.695 1.00 97.88 181 ARG A C 1
ATOM 1473 O O . ARG A 1 181 ? 10.441 3.082 6.869 1.00 97.88 181 ARG A O 1
ATOM 1480 N N . LEU A 1 182 ? 8.695 4.415 7.375 1.00 98.31 182 LEU A N 1
ATOM 1481 C CA . LEU A 1 182 ? 8.345 4.770 6.004 1.00 98.31 182 LEU A CA 1
ATOM 1482 C C . LEU A 1 182 ? 9.456 5.581 5.325 1.00 98.31 182 LEU A C 1
ATOM 1484 O O . LEU A 1 182 ? 9.841 5.265 4.207 1.00 98.31 182 LEU A O 1
ATOM 1488 N N . GLN A 1 183 ? 10.035 6.567 6.010 1.00 98.06 183 GLN A N 1
ATOM 1489 C CA . GLN A 1 183 ? 11.157 7.346 5.479 1.00 98.06 183 GLN A CA 1
ATOM 1490 C C . GLN A 1 183 ? 12.383 6.468 5.198 1.00 98.06 183 GLN A C 1
ATOM 1492 O O . GLN A 1 183 ? 13.033 6.621 4.165 1.00 98.06 183 GLN A O 1
ATOM 1497 N N . ARG A 1 184 ? 12.680 5.503 6.082 1.00 98.19 184 ARG A N 1
ATOM 1498 C CA . ARG A 1 184 ? 13.731 4.505 5.834 1.00 98.19 184 ARG A CA 1
ATOM 1499 C C . ARG A 1 184 ? 13.410 3.621 4.633 1.00 98.19 184 ARG A C 1
ATOM 1501 O O . ARG A 1 184 ? 14.303 3.387 3.829 1.00 98.19 184 ARG A O 1
ATOM 1508 N N . LEU A 1 185 ? 12.161 3.170 4.497 1.00 98.44 185 LEU A N 1
ATOM 1509 C CA . LEU A 1 185 ? 11.711 2.425 3.322 1.00 98.44 185 LEU A CA 1
ATOM 1510 C C . LEU A 1 185 ? 11.934 3.243 2.044 1.00 98.44 185 LEU A C 1
ATOM 1512 O O . LEU A 1 185 ? 12.607 2.757 1.144 1.00 98.44 185 LEU A O 1
ATOM 1516 N N . LEU A 1 186 ? 11.456 4.490 1.990 1.00 98.56 186 LEU A N 1
ATOM 1517 C CA . LEU A 1 186 ? 11.645 5.378 0.838 1.00 98.56 186 LEU A CA 1
ATOM 1518 C C . LEU A 1 186 ? 13.128 5.573 0.509 1.00 98.56 186 LEU A C 1
ATOM 1520 O O . LEU A 1 186 ? 13.503 5.481 -0.653 1.00 98.56 186 LEU A O 1
ATOM 1524 N N . ARG A 1 187 ? 13.995 5.735 1.516 1.00 98.38 187 ARG A N 1
ATOM 1525 C CA . ARG A 1 187 ? 15.447 5.811 1.297 1.00 98.38 187 ARG A CA 1
ATOM 1526 C C . ARG A 1 187 ? 16.025 4.516 0.717 1.00 98.38 187 ARG A C 1
ATOM 1528 O O . ARG A 1 187 ? 16.899 4.568 -0.141 1.00 98.38 187 ARG A O 1
ATOM 1535 N N . THR A 1 188 ? 15.566 3.352 1.172 1.00 98.31 188 THR A N 1
ATOM 1536 C CA . THR A 1 188 ? 15.985 2.065 0.595 1.00 98.31 188 THR A CA 1
ATOM 1537 C C . THR A 1 188 ? 15.518 1.922 -0.855 1.00 98.31 188 THR A C 1
ATOM 1539 O O . THR A 1 188 ? 16.280 1.439 -1.687 1.00 98.31 188 THR A O 1
ATOM 1542 N N . LEU A 1 189 ? 14.296 2.356 -1.173 1.00 98.38 189 LEU A N 1
ATOM 1543 C CA . LEU A 1 189 ? 13.763 2.324 -2.538 1.00 98.38 189 LEU A CA 1
ATOM 1544 C C . LEU A 1 189 ? 14.474 3.321 -3.459 1.00 98.38 189 LEU A C 1
ATOM 1546 O O . LEU A 1 189 ? 14.709 2.992 -4.617 1.00 98.38 189 LEU A O 1
ATOM 1550 N N . GLU A 1 190 ? 14.862 4.490 -2.942 1.00 98.44 190 GLU A N 1
ATOM 1551 C CA . GLU A 1 190 ? 15.675 5.491 -3.643 1.00 98.44 190 GLU A CA 1
ATOM 1552 C C . GLU A 1 190 ? 16.991 4.868 -4.130 1.00 98.44 190 GLU A C 1
ATOM 1554 O O . GLU A 1 190 ? 17.251 4.828 -5.332 1.00 98.44 190 GLU A O 1
ATOM 1559 N N . VAL A 1 191 ? 17.758 4.274 -3.206 1.00 98.25 191 VAL A N 1
ATOM 1560 C CA . VAL A 1 191 ? 19.037 3.610 -3.511 1.00 98.25 191 VAL A CA 1
ATOM 1561 C C . VAL A 1 191 ? 18.841 2.436 -4.472 1.00 98.25 191 VAL A C 1
ATOM 1563 O O . VAL A 1 191 ? 19.538 2.347 -5.478 1.00 98.25 191 VAL A O 1
ATOM 1566 N N . LYS A 1 192 ? 17.850 1.571 -4.221 1.00 98.12 192 LYS A N 1
ATOM 1567 C CA . LYS A 1 192 ? 17.563 0.429 -5.103 1.00 98.12 192 LYS A CA 1
ATOM 1568 C C . LYS A 1 192 ? 17.198 0.882 -6.521 1.00 98.12 192 LYS A C 1
ATOM 1570 O O . LYS A 1 192 ? 17.630 0.273 -7.493 1.00 98.12 192 LYS A O 1
ATOM 1575 N N . SER A 1 193 ? 16.426 1.959 -6.652 1.00 97.94 193 SER A N 1
ATOM 1576 C CA . SER A 1 193 ? 16.050 2.507 -7.960 1.00 97.94 193 SER A CA 1
ATOM 1577 C C . SER A 1 193 ? 17.267 3.056 -8.709 1.00 97.94 193 SER A C 1
ATOM 1579 O O . SER A 1 193 ? 17.373 2.843 -9.914 1.00 97.94 193 SER A O 1
ATOM 1581 N N . GLU A 1 194 ? 18.210 3.708 -8.019 1.00 97.44 194 GLU A N 1
ATOM 1582 C CA . GLU A 1 194 ? 19.491 4.127 -8.612 1.00 97.44 194 GLU A CA 1
ATOM 1583 C C . GLU A 1 194 ? 20.331 2.944 -9.088 1.00 97.44 194 GLU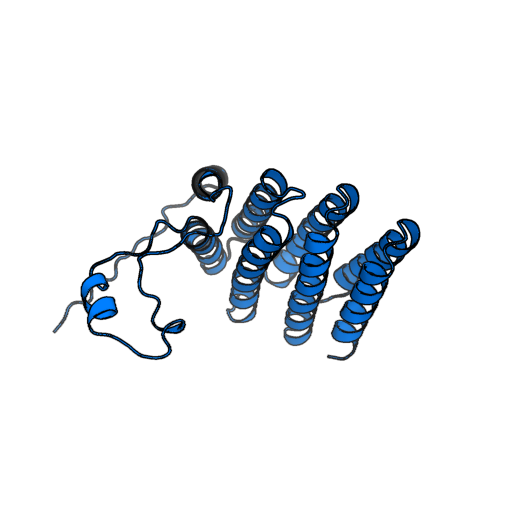 A C 1
ATOM 1585 O O . GLU A 1 194 ? 20.819 2.967 -10.218 1.00 97.44 194 GLU A O 1
ATOM 1590 N N . GLU A 1 195 ? 20.459 1.898 -8.269 1.00 97.50 195 GLU A N 1
ATOM 1591 C CA . GLU A 1 195 ? 21.197 0.676 -8.617 1.00 97.50 195 GLU A CA 1
ATOM 1592 C C . GLU A 1 195 ? 20.614 -0.020 -9.857 1.00 97.50 195 GLU A C 1
ATOM 1594 O O . GLU A 1 195 ? 21.357 -0.570 -10.669 1.00 97.50 195 GLU A O 1
ATOM 1599 N N . MET A 1 196 ? 19.293 0.056 -10.043 1.00 97.25 196 MET A N 1
ATOM 1600 C CA . MET A 1 196 ? 18.589 -0.456 -11.225 1.00 97.25 196 MET A CA 1
ATOM 1601 C C . MET A 1 196 ? 18.651 0.488 -12.442 1.00 97.25 196 MET A C 1
ATOM 1603 O O . MET A 1 196 ? 18.119 0.159 -13.501 1.00 97.25 196 MET A O 1
ATOM 1607 N N . GLY A 1 197 ? 19.244 1.681 -12.317 1.00 97.75 197 GLY A N 1
ATOM 1608 C CA . GLY A 1 197 ? 19.233 2.712 -13.363 1.00 97.75 197 GLY A CA 1
ATOM 1609 C C . GLY A 1 197 ? 17.876 3.409 -13.547 1.00 97.75 197 GLY A C 1
ATOM 1610 O O . GLY A 1 197 ? 17.691 4.179 -14.493 1.00 97.75 197 GLY A O 1
ATOM 1611 N N . TRP A 1 198 ? 16.918 3.187 -12.644 1.00 97.69 198 TRP A N 1
ATOM 1612 C CA . TRP A 1 198 ? 15.590 3.796 -12.668 1.00 97.69 198 TRP A CA 1
ATOM 1613 C C . TRP A 1 198 ? 15.585 5.168 -11.972 1.00 97.69 198 TRP A C 1
ATOM 1615 O O . TRP A 1 198 ? 15.047 5.361 -10.879 1.00 97.69 198 TRP A O 1
ATOM 1625 N N . ILE A 1 199 ? 16.177 6.162 -12.642 1.00 97.06 199 ILE A N 1
ATOM 1626 C CA . ILE A 1 199 ? 16.367 7.530 -12.115 1.00 97.06 199 ILE A CA 1
ATOM 1627 C C . ILE A 1 199 ? 15.040 8.177 -11.686 1.00 97.06 199 ILE A C 1
ATOM 1629 O O . ILE A 1 199 ? 14.977 8.856 -10.660 1.00 97.06 199 ILE A O 1
ATOM 1633 N N . HIS A 1 200 ? 13.967 7.957 -12.452 1.00 96.38 200 HIS A N 1
ATOM 1634 C CA . HIS A 1 200 ? 12.642 8.493 -12.131 1.00 96.38 200 HIS A CA 1
ATOM 1635 C C . HIS A 1 200 ? 12.121 7.983 -10.782 1.00 96.38 200 HIS A C 1
ATOM 1637 O O . HIS A 1 200 ? 11.622 8.782 -9.992 1.00 96.38 200 HIS A O 1
ATOM 1643 N N . GLY A 1 201 ? 12.284 6.688 -10.492 1.00 96.94 201 GLY A N 1
ATOM 1644 C CA . GLY A 1 201 ? 11.880 6.104 -9.214 1.00 96.94 201 GLY A CA 1
ATOM 1645 C C . GLY A 1 201 ? 12.699 6.614 -8.036 1.00 96.94 201 GLY A C 1
ATOM 1646 O O . GLY A 1 201 ? 12.128 6.923 -6.991 1.00 96.94 201 GLY A O 1
ATOM 1647 N N . SER A 1 202 ? 14.014 6.784 -8.222 1.00 98.19 202 SER A N 1
ATOM 1648 C CA . SER A 1 202 ? 14.880 7.380 -7.193 1.00 98.19 202 SER A CA 1
ATOM 1649 C C . SER A 1 202 ? 14.421 8.792 -6.832 1.00 98.19 202 SER A C 1
ATOM 1651 O O . SER A 1 202 ? 14.141 9.091 -5.667 1.00 98.19 202 SER A O 1
ATOM 1653 N N . ARG A 1 203 ? 14.231 9.640 -7.849 1.00 98.25 203 ARG A N 1
ATOM 1654 C CA . ARG A 1 203 ? 13.762 11.014 -7.659 1.00 98.25 203 ARG A CA 1
ATOM 1655 C C . ARG A 1 203 ? 12.402 11.069 -6.965 1.00 98.25 203 ARG A C 1
ATOM 1657 O O . ARG A 1 203 ? 12.214 11.909 -6.089 1.00 98.25 203 ARG A O 1
ATOM 1664 N N . GLU A 1 204 ? 11.469 10.197 -7.340 1.00 98.44 204 GLU A N 1
ATOM 1665 C CA . GLU A 1 204 ? 10.155 10.143 -6.695 1.00 98.44 204 GLU A CA 1
ATOM 1666 C C . GLU A 1 204 ? 10.276 9.743 -5.218 1.00 98.44 204 GLU A C 1
ATOM 1668 O O . GLU A 1 204 ? 9.702 10.407 -4.360 1.00 98.44 204 GLU A O 1
ATOM 1673 N N . CYS A 1 205 ? 11.078 8.725 -4.885 1.00 98.19 205 CYS A N 1
ATOM 1674 C CA . CYS A 1 205 ? 11.312 8.328 -3.491 1.00 98.19 205 CYS A CA 1
ATOM 1675 C C . CYS A 1 205 ? 11.893 9.475 -2.655 1.00 98.19 205 CYS A C 1
ATOM 1677 O O . CYS A 1 205 ? 11.458 9.704 -1.523 1.00 98.19 205 CYS A O 1
ATOM 1679 N N . HIS A 1 206 ? 12.856 10.206 -3.222 1.00 97.94 206 HIS A N 1
ATOM 1680 C CA . HIS A 1 206 ? 13.449 11.380 -2.595 1.00 97.94 206 HIS A CA 1
ATOM 1681 C C . HIS A 1 206 ? 12.404 12.470 -2.327 1.00 97.94 206 HIS A C 1
ATOM 1683 O O . HIS A 1 206 ? 12.318 12.975 -1.206 1.00 97.94 206 HIS A O 1
ATOM 1689 N N . GLN A 1 207 ? 11.591 12.794 -3.338 1.00 97.94 207 GLN A N 1
ATOM 1690 C CA . GLN A 1 207 ? 10.536 13.799 -3.238 1.00 97.94 207 GLN A CA 1
ATOM 1691 C C . GLN A 1 207 ? 9.513 13.423 -2.163 1.00 97.94 207 GLN A C 1
ATOM 1693 O O . GLN A 1 207 ? 9.273 14.212 -1.254 1.00 97.94 207 GLN A O 1
ATOM 1698 N N . GLN A 1 208 ? 8.978 12.199 -2.204 1.00 98.06 208 GLN A N 1
ATOM 1699 C CA . GLN A 1 208 ? 7.975 11.755 -1.234 1.00 98.06 208 GLN A CA 1
ATOM 1700 C C . GLN A 1 208 ? 8.522 11.748 0.198 1.00 98.06 208 GLN A C 1
ATOM 1702 O O . GLN A 1 208 ? 7.800 12.072 1.139 1.00 98.06 208 GLN A O 1
ATOM 1707 N N . ARG A 1 209 ? 9.808 11.423 0.390 1.00 97.25 209 ARG A N 1
ATOM 1708 C CA . ARG A 1 209 ? 10.446 11.509 1.711 1.00 97.25 209 ARG A CA 1
ATOM 1709 C C . ARG A 1 209 ? 10.512 12.954 2.204 1.00 97.25 209 ARG A C 1
ATOM 1711 O O . ARG A 1 209 ? 10.182 13.197 3.362 1.00 97.25 209 ARG A O 1
ATOM 1718 N N . HIS A 1 210 ? 10.905 13.885 1.337 1.00 96.12 210 HIS A N 1
ATOM 1719 C CA . HIS A 1 210 ? 10.965 15.305 1.670 1.00 96.12 210 HIS A CA 1
ATOM 1720 C C . HIS A 1 210 ? 9.579 15.871 2.008 1.00 96.12 210 HIS A C 1
ATOM 1722 O O . HIS A 1 210 ? 9.425 16.538 3.026 1.00 96.12 210 HIS A O 1
ATOM 1728 N N . ASP A 1 211 ? 8.556 15.526 1.224 1.00 95.25 211 ASP A N 1
ATOM 1729 C CA . ASP A 1 211 ? 7.184 15.997 1.443 1.00 95.25 211 ASP A CA 1
ATOM 1730 C C . ASP A 1 211 ? 6.613 15.532 2.793 1.00 95.25 211 ASP A C 1
ATOM 1732 O O . ASP A 1 211 ? 5.822 16.240 3.409 1.00 95.25 211 ASP A O 1
ATOM 1736 N N . ILE A 1 212 ? 7.030 14.359 3.284 1.00 94.75 212 ILE A N 1
ATOM 1737 C CA . ILE A 1 212 ? 6.658 13.865 4.618 1.00 94.75 212 ILE A CA 1
ATOM 1738 C C . ILE A 1 212 ? 7.390 14.635 5.734 1.00 94.75 212 ILE A C 1
ATOM 1740 O O . ILE A 1 212 ? 6.837 14.788 6.817 1.00 94.75 212 ILE A O 1
ATOM 1744 N N . GLU A 1 213 ? 8.630 15.082 5.514 1.00 87.75 213 GLU A N 1
ATOM 1745 C CA . GLU A 1 213 ? 9.454 15.773 6.526 1.00 87.75 213 GLU A CA 1
ATOM 1746 C C . GLU A 1 213 ? 9.018 17.227 6.782 1.00 87.75 213 GLU A C 1
ATOM 1748 O O . GLU A 1 213 ? 9.328 17.774 7.838 1.00 87.75 213 GLU A O 1
ATOM 1753 N N . VAL A 1 214 ? 8.340 17.859 5.819 1.00 83.19 214 VAL A N 1
ATOM 1754 C CA . VAL A 1 214 ? 8.025 19.302 5.826 1.00 83.19 214 VAL A CA 1
ATOM 1755 C C . VAL A 1 214 ? 6.650 19.625 6.449 1.00 83.19 214 VAL A C 1
ATOM 1757 O O . VAL A 1 214 ? 6.312 20.798 6.608 1.00 83.19 214 VAL A O 1
ATOM 1760 N N . ILE A 1 215 ? 5.863 18.610 6.822 1.00 77.69 215 ILE A N 1
ATOM 1761 C CA . ILE A 1 215 ? 4.535 18.745 7.459 1.00 77.69 215 ILE A CA 1
ATOM 1762 C C . ILE A 1 215 ? 4.675 18.887 8.974 1.00 77.69 215 ILE A C 1
ATOM 1764 O O . ILE A 1 215 ? 4.007 19.792 9.524 1.00 77.69 215 ILE A O 1
#

Foldseek 3Di:
DDPPPPPPPPVPPQDLVNLLVVLLVLLVPCDLDPPDPWLADDPVPDPDDDPVNVVSNVDDTDDDSLVVLLVSLVVCQVVLVLVSNLSSLLSLLVSLLVRDDLVCLQVSLVVSLVSVLVSLVSNLVDPRPCNLVSLVSNLVSLLVSLVSCVVNVSVNNNLSSLVSLLVSLQSCVVSVHDCPSSLVSLVVQLVVCVVVVNNVRNVSSVVSSVSSVVD

Secondary structure (DSSP, 8-state):
---------------HHHHHHHHHHHHTTS-S-------S--GGG-SS--TTGGGGTTPPPPP-HHHHHHHHHHHHHHTT-HHHHHHHHHHHHHHHHHH--TTTHHHHHHHHHHHHHHHHHHHHHTT-TTHHHHHHHHHHHHHHHHHHHHHTT-HHHHHHHHHHHHHHHHHHHHTT---HHHHHHHHHHHHHHHHTT-HHHHHHHHHHHHHHHT-

Sequence (215 aa):
MIETEEVNYSMTYCTTTQLVAKLQQVLCRVPEYLACESVYVDLSQLRNLTSVDMADFSATPKDNPFGEAIYYIIQVAREDLLDHLNLGCNELLKSYLLQVNRDNQEQYTEAYCAQLQRIFIWCLDHPFIYLSHFWLHLIDCLKVTVHYILDQEYFQGALIFIKNLGFLGQGAVKHGLSTQRLQRLLRTLEVKSEEMGWIHGSRECHQQRHDIEVI

pLDDT: mean 88.43, std 15.47, range [36.31, 98.56]

Radius of gyration: 19.42 Å; chains: 1; bounding box: 66×37×43 Å